Protein 4M3O (pdb70)

InterPro domains:
  IPR007308 Rtr1/RPAP2 domain [PF04181] (53-127)
  IPR007308 Rtr1/RPAP2 domain [PS51479] (50-135)
  IPR038534 Rtr1/RPAP2 domain superfamily [G3DSA:1.25.40.820] (1-156)
  IPR039693 Rtr1/RPAP2 [PTHR14732] (24-157)

Sequence (284 aa):
FMATIEEIKEVVLKPYTNHRQLTIREVETISINLIDLLITKDVKDARTMKYISRFLTKQDYADLVQERNLVKRCGYPLCSKSQARVVRDPFADYAYLTEYCTKAHFRCSQFYQFQLSDEALFARVGVHLDDYEPPSEIQLLEEVLAFMATIEEIKEVVLKPYTNHRQLTIREVETISINLIDLLITKDVKDARTMKYISRFLTKQDYADLVQERNLVKRCGYPLCSKSQARVNPYAYLTEYCTKAHFRCSQFYQFQLSDEALFARVGVHLDDYEPPSEIQLLEEV

B-factor: mean 47.65, std 15.93, range [21.5, 143.97]

Solvent-accessible surface area: 15917 Å² total; per-residue (Å²): 226,57,0,27,20,98,40,0,72,101,94,5,6,120,88,27,76,141,60,214,145,25,80,103,177,39,14,81,58,6,20,106,58,1,37,75,18,0,27,84,59,8,0,100,40,48,116,0,0,58,17,2,10,39,3,2,18,63,111,32,3,31,63,0,8,95,74,0,20,133,79,126,54,0,0,4,2,48,7,80,138,47,8,57,145,61,168,79,100,192,46,192,107,80,57,31,68,62,12,20,61,68,25,16,45,13,0,2,23,0,0,46,45,32,5,48,104,90,58,14,110,51,20,132,21,10,9,45,104,120,45,150,47,119,71,110,19,42,23,5,60,96,140,46,16,228,60,0,32,17,99,42,0,77,110,91,3,8,128,92,16,94,147,60,197,145,20,76,86,172,38,14,83,59,6,26,105,52,1,31,74,17,0,33,89,59,13,1,125,49,38,140,2,1,40,25,2,9,37,5,1,18,68,116,32,2,33,66,0,7,86,79,0,17,136,77,138,53,0,0,0,2,34,8,88,129,42,7,56,163,108,155,87,150,58,29,38,70,54,11,19,56,58,38,37,33,16,10,1,24,0,1,41,37,34,4,45,88,100,60,15,112,51,19,131,20,10,11,61,119,132,41,149,56,121,73,122,15,63,2,7,104,50,180

Organism: Kluyveromyces lactis (strain ATCC 8585 / CBS 2359 / DSM 70799 / NBRC 1267 / NRRL Y-1140 / WM37) (NCBI:txid284590)

CATH classification: 1.25.40.820

Foldseek 3Di:
DADAPVNLCVQQLVVCQPPQADDPVSLVSNLVRVLVRLLVHAHADDVRLQLCLLSDALVSLVVSLVSNLVVQCASQRNGPHGQCDRDDPVDVVPSSNRHVDVLSVVQSVLQSVPHHNPDSNPQRQSSYPPDDDPDTRDTDDSVVD/DADAPVNLLVFQQVVCAPPQADDPVSLVSNLVRVLVRLLVHAHADDVRLQLCLLSDALVSLVVSLVSNLVSQHASQRNDPHGQQPVVVCVSSSRHVDVVSVVQSVLQSVPRDHPDSNPQGQSSYPPRDDPDGRDGPPDD

Structure (mmCIF, N/CA/C/O backbone):
data_4M3O
#
_entry.id   4M3O
#
_cell.length_a   43.272
_cell.length_b   88.920
_cell.length_c   102.488
_cell.angle_alpha   90.00
_cell.angle_beta   90.00
_cell.angle_gamma   90.00
#
_symmetry.space_group_name_H-M   'P 21 21 21'
#
loop_
_entity.id
_entity.type
_entity.pdbx_description
1 polymer KLLA0F12672p
2 non-polymer 'ZINC ION'
3 water water
#
loop_
_atom_site.group_PDB
_atom_site.id
_atom_site.type_symbol
_atom_site.label_atom_id
_atom_site.label_alt_id
_atom_site.label_comp_id
_atom_site.label_asym_id
_atom_site.label_entity_id
_atom_site.label_seq_id
_atom_site.pdbx_PDB_ins_code
_atom_site.Cartn_x
_atom_site.Cartn_y
_atom_site.Cartn_z
_atom_site.occupancy
_atom_site.B_iso_or_equiv
_atom_site.auth_seq_id
_atom_site.auth_comp_id
_atom_site.auth_asym_id
_atom_site.auth_atom_id
_atom_site.pdbx_PDB_model_num
ATOM 1 N N . PHE A 1 1 ? 66.134 11.645 115.600 1.00 68.27 0 PHE A N 1
ATOM 2 C CA . PHE A 1 1 ? 66.852 10.909 114.538 1.00 69.35 0 PHE A CA 1
ATOM 3 C C . PHE A 1 1 ? 65.859 10.285 113.517 1.00 72.11 0 PHE A C 1
ATOM 4 O O . PHE A 1 1 ? 65.739 10.730 112.371 1.00 82.83 0 PHE A O 1
ATOM 12 N N . MET A 1 2 ? 65.121 9.272 113.953 1.00 66.23 1 MET A N 1
ATOM 13 C CA . MET A 1 2 ? 64.205 8.507 113.112 1.00 58.17 1 MET A CA 1
ATOM 14 C C . MET A 1 2 ? 62.811 8.472 113.742 1.00 60.51 1 MET A C 1
ATOM 15 O O . MET A 1 2 ? 62.670 8.494 114.970 1.00 54.07 1 MET A O 1
ATOM 20 N N . ALA A 1 3 ? 61.777 8.408 112.911 1.00 53.35 2 ALA A N 1
ATOM 21 C CA . ALA A 1 3 ? 60.406 8.566 113.381 1.00 46.50 2 ALA A CA 1
ATOM 22 C C . ALA A 1 3 ? 59.809 7.236 113.856 1.00 47.06 2 ALA A C 1
ATOM 23 O O . ALA A 1 3 ? 59.988 6.169 113.204 1.00 46.74 2 ALA A O 1
ATOM 25 N N . THR A 1 4 ? 59.037 7.338 114.932 1.00 43.67 3 THR A N 1
ATOM 26 C CA . THR A 1 4 ? 58.381 6.188 115.584 1.00 46.86 3 THR A CA 1
ATOM 27 C C . THR A 1 4 ? 56.918 6.495 115.822 1.00 39.53 3 THR A C 1
ATOM 28 O O . THR A 1 4 ? 56.529 7.635 115.739 1.00 39.36 3 THR A O 1
ATOM 32 N N . ILE A 1 5 ? 56.125 5.462 116.114 1.00 40.36 4 ILE A N 1
ATOM 33 C CA . ILE A 1 5 ? 54.701 5.599 116.449 1.00 42.57 4 ILE A CA 1
ATOM 34 C C . ILE A 1 5 ? 54.448 6.671 117.516 1.00 46.82 4 ILE A C 1
ATOM 35 O O . ILE A 1 5 ? 53.544 7.573 117.397 1.00 42.15 4 ILE A O 1
ATOM 40 N N . GLU A 1 6 ? 55.284 6.582 118.556 1.00 45.22 5 GLU A N 1
ATOM 41 C CA . GLU A 1 6 ? 55.207 7.469 119.733 1.00 47.77 5 GLU A CA 1
ATOM 42 C C . GLU A 1 6 ? 55.342 8.929 119.338 1.00 46.64 5 GLU A C 1
ATOM 43 O O . GLU A 1 6 ? 54.588 9.805 119.757 1.00 45.47 5 GLU A O 1
ATOM 49 N N . GLU A 1 7 ? 56.356 9.185 118.554 1.00 51.07 6 GLU A N 1
ATOM 50 C CA . GLU A 1 7 ? 56.593 10.511 117.973 1.00 56.06 6 GLU A CA 1
ATOM 51 C C . GLU A 1 7 ? 55.437 11.053 117.111 1.00 49.62 6 GLU A C 1
ATOM 52 O O . GLU A 1 7 ? 55.021 12.206 117.235 1.00 44.26 6 GLU A O 1
ATOM 58 N N . ILE A 1 8 ? 54.941 10.221 116.203 1.00 45.69 7 ILE A N 1
ATOM 59 C CA . ILE A 1 8 ? 53.782 10.606 115.367 1.00 41.83 7 ILE A CA 1
ATOM 60 C C . ILE A 1 8 ? 52.605 11.029 116.244 1.00 41.99 7 ILE A C 1
ATOM 61 O O . ILE A 1 8 ? 51.998 12.072 116.011 1.00 42.83 7 ILE A O 1
ATOM 66 N N . LYS A 1 9 ? 52.337 10.277 117.298 1.00 44.53 8 LYS A N 1
ATOM 67 C CA . LYS A 1 9 ? 51.199 10.563 118.186 1.00 44.69 8 LYS A CA 1
ATOM 68 C C . LYS A 1 9 ? 51.416 11.893 118.846 1.00 49.62 8 LYS A C 1
ATOM 69 O O . LYS A 1 9 ? 50.514 12.703 118.942 1.00 47.57 8 LYS A O 1
ATOM 75 N N . GLU A 1 10 ? 52.647 12.145 119.243 1.00 53.04 9 GLU A N 1
ATOM 76 C CA . GLU A 1 10 ? 52.972 13.390 119.906 1.00 60.19 9 GLU A CA 1
ATOM 77 C C . GLU A 1 10 ? 53.001 14.617 118.994 1.00 56.01 9 GLU A C 1
ATOM 78 O O . GLU A 1 10 ? 52.514 15.688 119.383 1.00 47.49 9 GLU A O 1
ATOM 84 N N . VAL A 1 11 ? 53.597 14.496 117.812 1.00 51.46 10 VAL A N 1
ATOM 85 C CA . VAL A 1 11 ? 53.808 15.689 116.928 1.00 56.91 10 VAL A CA 1
ATOM 86 C C . VAL A 1 11 ? 52.749 15.823 115.831 1.00 48.64 10 VAL A C 1
ATOM 87 O O . VAL A 1 11 ? 52.718 16.842 115.129 1.00 57.41 10 VAL A O 1
ATOM 91 N N . VAL A 1 12 ? 51.919 14.803 115.623 1.00 43.10 11 VAL A N 1
ATOM 92 C CA . VAL A 1 12 ? 50.897 14.878 114.595 1.00 41.81 11 VAL A CA 1
ATOM 93 C C . VAL A 1 12 ? 49.506 14.747 115.196 1.00 41.09 11 VAL A C 1
ATOM 94 O O . VAL A 1 12 ? 48.619 15.546 114.930 1.00 42.14 11 VAL A O 1
ATOM 98 N N . LEU A 1 13 ? 49.285 13.706 115.968 1.00 38.16 12 LEU A N 1
ATOM 99 C CA . LEU A 1 13 ? 47.915 13.420 116.384 1.00 43.21 12 LEU A CA 1
ATOM 100 C C . LEU A 1 13 ? 47.453 14.049 117.712 1.00 47.65 12 LEU A C 1
ATOM 101 O O . LEU A 1 13 ? 46.243 14.009 118.028 1.00 43.32 12 LEU A O 1
ATOM 106 N N . LYS A 1 14 ? 48.403 14.605 118.480 1.00 46.52 13 LYS A N 1
ATOM 107 C CA . LYS A 1 14 ? 48.135 14.983 119.879 1.00 50.59 13 LYS A CA 1
ATOM 108 C C . LYS A 1 14 ? 46.851 15.852 120.005 1.00 47.16 13 LYS A C 1
ATOM 109 O O . LYS A 1 14 ? 45.973 15.553 120.796 1.00 51.10 13 LYS A O 1
ATOM 115 N N . PRO A 1 15 ? 46.671 16.848 119.145 1.00 50.49 14 PRO A N 1
ATOM 116 C CA . PRO A 1 15 ? 45.491 17.703 119.329 1.00 47.39 14 PRO A CA 1
ATOM 117 C C . PRO A 1 15 ? 44.164 17.015 119.228 1.00 46.33 14 PRO A C 1
ATOM 118 O O . PRO A 1 15 ? 43.155 17.604 119.622 1.00 46.99 14 PRO A O 1
ATOM 122 N N . TYR A 1 16 ? 44.135 15.832 118.596 1.00 44.52 15 TYR A N 1
ATOM 123 C CA . TYR A 1 16 ? 42.891 15.252 118.114 1.00 41.76 15 TYR A CA 1
ATOM 124 C C . TYR A 1 16 ? 42.524 14.034 118.938 1.00 42.49 15 TYR A C 1
ATOM 125 O O . TYR A 1 16 ? 41.482 13.435 118.670 1.00 46.70 15 TYR A O 1
ATOM 134 N N . THR A 1 17 ? 43.332 13.688 119.945 1.00 44.44 16 THR A N 1
ATOM 135 C CA . THR A 1 17 ? 43.091 12.483 120.746 1.00 48.15 16 THR A CA 1
ATOM 136 C C . THR A 1 17 ? 41.705 12.449 121.382 1.00 49.01 16 THR A C 1
ATOM 137 O O . THR A 1 17 ? 41.170 11.348 121.528 1.00 49.84 16 THR A O 1
ATOM 141 N N . ASN A 1 18 ? 41.098 13.575 121.725 1.00 43.81 17 ASN A N 1
ATOM 142 C CA . ASN A 1 18 ? 39.777 13.542 122.337 1.00 47.39 17 ASN A CA 1
ATOM 143 C C . ASN A 1 18 ? 38.626 13.936 121.419 1.00 49.35 17 ASN A C 1
ATOM 144 O O . ASN A 1 18 ? 37.537 14.155 121.876 1.00 47.48 17 ASN A O 1
ATOM 149 N N . HIS A 1 19 ? 38.862 14.013 120.120 1.00 45.59 18 HIS A N 1
ATOM 150 C CA . HIS A 1 19 ? 37.816 14.404 119.191 1.00 47.91 18 HIS A CA 1
ATOM 151 C C . HIS A 1 19 ? 37.052 13.216 118.800 1.00 48.16 18 HIS A C 1
ATOM 152 O O . HIS A 1 19 ? 37.618 12.188 118.521 1.00 67.93 18 HIS A O 1
ATOM 159 N N . ARG A 1 20 ? 35.759 13.294 118.709 1.00 51.26 19 ARG A N 1
ATOM 160 C CA . ARG A 1 20 ? 35.111 12.098 118.269 1.00 55.96 19 ARG A CA 1
ATOM 161 C C . ARG A 1 20 ? 34.842 12.150 116.801 1.00 53.37 19 ARG A C 1
ATOM 162 O O . ARG A 1 20 ? 34.562 11.167 116.190 1.00 46.08 19 ARG A O 1
ATOM 170 N N . GLN A 1 21 ? 34.938 13.341 116.265 1.00 51.07 20 GLN A N 1
ATOM 171 C CA . GLN A 1 21 ? 34.878 13.571 114.830 1.00 54.04 20 GLN A CA 1
ATOM 172 C C . GLN A 1 21 ? 35.843 14.653 114.388 1.00 49.03 20 GLN A C 1
ATOM 173 O O . GLN A 1 21 ? 36.102 15.614 115.103 1.00 44.54 20 GLN A O 1
ATOM 179 N N . LEU A 1 22 ? 36.370 14.470 113.194 1.00 44.54 21 LEU A N 1
ATOM 180 C CA . LEU A 1 22 ? 37.264 15.452 112.591 1.00 44.91 21 LEU A CA 1
ATOM 181 C C . LEU A 1 22 ? 36.596 16.158 111.437 1.00 39.96 21 LEU A C 1
ATOM 182 O O . LEU A 1 22 ? 35.814 15.544 110.680 1.00 38.03 21 LEU A O 1
ATOM 187 N N . THR A 1 23 ? 36.918 17.432 111.283 1.00 40.99 22 THR A N 1
ATOM 188 C CA . THR A 1 23 ? 36.559 18.150 110.068 1.00 40.22 22 THR A CA 1
ATOM 189 C C . THR A 1 23 ? 37.549 17.752 108.951 1.00 38.09 22 THR A C 1
ATOM 190 O O . THR A 1 23 ? 38.652 17.196 109.203 1.00 37.90 22 THR A O 1
ATOM 194 N N . ILE A 1 24 ? 37.166 18.102 107.743 1.00 41.82 23 ILE A N 1
ATOM 195 C CA . ILE A 1 24 ? 37.992 17.965 106.558 1.00 44.06 23 ILE A CA 1
ATOM 196 C C . ILE A 1 24 ? 39.286 18.721 106.700 1.00 38.90 23 ILE A C 1
ATOM 197 O O . ILE A 1 24 ? 40.345 18.206 106.334 1.00 40.57 23 ILE A O 1
ATOM 202 N N . ARG A 1 25 ? 39.263 19.899 107.304 1.00 41.33 24 ARG A N 1
ATOM 203 C CA . ARG A 1 25 ? 40.521 20.653 107.483 1.00 45.17 24 ARG A CA 1
ATOM 204 C C . ARG A 1 25 ? 41.473 20.008 108.445 1.00 45.30 24 ARG A C 1
ATOM 205 O O . ARG A 1 25 ? 42.676 20.164 108.295 1.00 44.26 24 ARG A O 1
ATOM 213 N N . GLU A 1 26 ? 40.936 19.383 109.503 1.00 43.35 25 GLU A N 1
ATOM 214 C CA . GLU A 1 26 ? 41.761 18.771 110.529 1.00 40.00 25 GLU A CA 1
ATOM 215 C C . GLU A 1 26 ? 42.392 17.508 109.929 1.00 35.51 25 GLU A C 1
ATOM 216 O O . GLU A 1 26 ? 43.506 17.247 110.188 1.00 37.54 25 GLU A O 1
ATOM 222 N N . VAL A 1 27 ? 41.650 16.758 109.138 1.00 35.97 26 VAL A N 1
ATOM 223 C CA . VAL A 1 27 ? 42.176 15.587 108.409 1.00 41.35 26 VAL A CA 1
ATOM 224 C C . VAL A 1 27 ? 43.319 16.003 107.472 1.00 43.22 26 VAL A C 1
ATOM 225 O O . VAL A 1 27 ? 44.394 15.391 107.442 1.00 46.34 26 VAL A O 1
ATOM 229 N N . GLU A 1 28 ? 43.094 17.067 106.704 1.00 43.13 27 GLU A N 1
ATOM 230 C CA . GLU A 1 28 ? 44.173 17.584 105.842 1.00 47.49 27 GLU A CA 1
ATOM 231 C C . GLU A 1 28 ? 45.401 18.011 106.664 1.00 42.18 27 GLU A C 1
ATOM 232 O O . GLU A 1 28 ? 46.539 17.903 106.198 1.00 38.84 27 GLU A O 1
ATOM 238 N N . THR A 1 29 ? 45.164 18.587 107.840 1.00 37.57 28 THR A N 1
ATOM 239 C CA . THR A 1 29 ? 46.277 19.099 108.662 1.00 39.42 28 THR A CA 1
ATOM 240 C C . THR A 1 29 ? 47.118 17.874 109.133 1.00 39.60 28 THR A C 1
ATOM 241 O O . THR A 1 29 ? 48.343 17.937 109.209 1.00 39.14 28 THR A O 1
ATOM 245 N N . ILE A 1 30 ? 46.455 16.774 109.458 1.00 38.68 29 ILE A N 1
ATOM 246 C CA . ILE A 1 30 ? 47.149 15.520 109.870 1.00 42.57 29 ILE A CA 1
ATOM 247 C C . ILE A 1 30 ? 48.078 15.006 108.748 1.00 40.44 29 ILE A C 1
ATOM 248 O O . ILE A 1 30 ? 49.289 14.803 108.957 1.00 38.05 29 ILE A O 1
ATOM 253 N N . SER A 1 31 ? 47.521 14.879 107.552 1.00 39.02 30 SER A N 1
ATOM 254 C CA . SER A 1 31 ? 48.314 14.380 106.405 1.00 39.80 30 SER A CA 1
ATOM 255 C C . SER A 1 31 ? 49.478 15.295 106.174 1.00 38.49 30 SER A C 1
ATOM 256 O O . SER A 1 31 ? 50.556 14.817 106.048 1.00 38.56 30 SER A O 1
ATOM 259 N N . ILE A 1 32 ? 49.271 16.617 106.211 1.00 38.76 31 ILE A N 1
ATOM 260 C CA . ILE A 1 32 ? 50.381 17.532 105.955 1.00 41.41 31 ILE A CA 1
ATOM 261 C C . ILE A 1 32 ? 51.462 17.413 107.002 1.00 41.59 31 ILE A C 1
ATOM 262 O O . ILE A 1 32 ? 52.654 17.451 106.686 1.00 42.59 31 ILE A O 1
ATOM 267 N N . ASN A 1 33 ? 51.074 17.292 108.260 1.00 38.28 32 ASN A N 1
ATOM 268 C CA . ASN A 1 33 ? 52.071 17.243 109.322 1.00 37.80 32 ASN A CA 1
ATOM 269 C C . ASN A 1 33 ? 52.801 15.894 109.260 1.00 38.58 32 ASN A C 1
ATOM 270 O O . ASN A 1 33 ? 54.002 15.809 109.472 1.00 36.04 32 ASN A O 1
ATOM 275 N N . LEU A 1 34 ? 52.068 14.850 108.919 1.00 37.91 33 LEU A N 1
ATOM 276 C CA . LEU A 1 34 ? 52.698 13.522 108.803 1.00 38.36 33 LEU A CA 1
ATOM 277 C C . LEU A 1 34 ? 53.726 13.477 107.631 1.00 34.86 33 LEU A C 1
ATOM 278 O O . LEU A 1 34 ? 54.874 13.099 107.797 1.00 40.50 33 LEU A O 1
ATOM 283 N N . ILE A 1 35 ? 53.317 13.917 106.470 1.00 34.63 34 ILE A N 1
ATOM 284 C CA . ILE A 1 35 ? 54.220 13.996 105.321 1.00 39.09 34 ILE A CA 1
ATOM 285 C C . ILE A 1 35 ? 55.454 14.838 105.606 1.00 42.09 34 ILE A C 1
ATOM 286 O O . ILE A 1 35 ? 56.597 14.402 105.359 1.00 42.83 34 ILE A O 1
ATOM 291 N N . ASP A 1 36 ? 55.248 15.997 106.197 1.00 42.10 35 ASP A N 1
ATOM 292 C CA . ASP A 1 36 ? 56.358 16.842 106.641 1.00 46.53 35 ASP A CA 1
ATOM 293 C C . ASP A 1 36 ? 57.338 16.101 107.560 1.00 43.82 35 ASP A C 1
ATOM 294 O O . ASP A 1 36 ? 58.572 16.257 107.426 1.00 40.67 35 ASP A O 1
ATOM 299 N N . LEU A 1 37 ? 56.801 15.334 108.517 1.00 41.14 36 LEU A N 1
ATOM 300 C CA . LEU A 1 37 ? 57.646 14.575 109.434 1.00 42.50 36 LEU A CA 1
ATOM 301 C C . LEU A 1 37 ? 58.411 13.533 108.656 1.00 40.99 36 LEU A C 1
ATOM 302 O O . LEU A 1 37 ? 59.606 13.308 108.904 1.00 42.85 36 LEU A O 1
ATOM 307 N N . LEU A 1 38 ? 57.757 12.919 107.666 1.00 38.64 37 LEU A N 1
ATOM 308 C CA . LEU A 1 38 ? 58.449 11.804 106.952 1.00 39.73 37 LEU A CA 1
ATOM 309 C C . LEU A 1 38 ? 59.409 12.243 105.838 1.00 42.65 37 LEU A C 1
ATOM 310 O O . LEU A 1 38 ? 60.016 11.411 105.176 1.00 42.99 37 LEU A O 1
ATOM 315 N N . ILE A 1 39 ? 59.542 13.543 105.625 1.00 43.23 38 ILE A N 1
ATOM 316 C CA . ILE A 1 39 ? 60.615 14.063 104.751 1.00 48.26 38 ILE A CA 1
ATOM 317 C C . ILE A 1 39 ? 61.813 14.646 105.514 1.00 47.68 38 ILE A C 1
ATOM 318 O O . ILE A 1 39 ? 62.922 14.721 104.956 1.00 52.58 38 ILE A O 1
ATOM 323 N N . THR A 1 40 ? 61.581 15.047 106.772 1.00 47.84 39 THR A N 1
ATOM 324 C CA . THR A 1 40 ? 62.619 15.518 107.675 1.00 49.05 39 THR A CA 1
ATOM 325 C C . THR A 1 40 ? 63.322 14.337 108.288 1.00 48.88 39 THR A C 1
ATOM 326 O O . THR A 1 40 ? 64.524 14.422 108.516 1.00 52.66 39 THR A O 1
ATOM 330 N N . LYS A 1 41 ? 62.588 13.229 108.493 1.00 46.10 40 LYS A N 1
ATOM 331 C CA . LYS A 1 41 ? 63.095 12.015 109.165 1.00 48.04 40 LYS A CA 1
ATOM 332 C C . LYS A 1 41 ? 62.693 10.757 108.401 1.00 47.77 40 LYS A C 1
ATOM 333 O O . LYS A 1 41 ? 61.752 10.804 107.585 1.00 50.49 40 LYS A O 1
ATOM 339 N N . ASP A 1 42 ? 63.386 9.648 108.681 1.00 44.30 41 ASP A N 1
ATOM 340 C CA . ASP A 1 42 ? 63.083 8.361 108.072 1.00 46.38 41 ASP A CA 1
ATOM 341 C C . ASP A 1 42 ? 62.391 7.566 109.129 1.00 45.96 41 ASP A C 1
ATOM 342 O O . ASP A 1 42 ? 62.524 7.878 110.303 1.00 45.66 41 ASP A O 1
ATOM 347 N N . VAL A 1 43 ? 61.657 6.540 108.715 1.00 42.84 42 VAL A N 1
ATOM 348 C CA . VAL A 1 43 ? 60.852 5.709 109.606 1.00 40.97 42 VAL A CA 1
ATOM 349 C C . VAL A 1 43 ? 61.747 4.672 110.269 1.00 42.16 42 VAL A C 1
ATOM 350 O O . VAL A 1 43 ? 62.543 4.020 109.631 1.00 46.50 42 VAL A O 1
ATOM 354 N N . LYS A 1 44 ? 61.635 4.514 111.572 1.00 48.42 43 LYS A N 1
ATOM 355 C CA . LYS A 1 44 ? 62.678 3.789 112.223 1.00 48.93 43 LYS A CA 1
ATOM 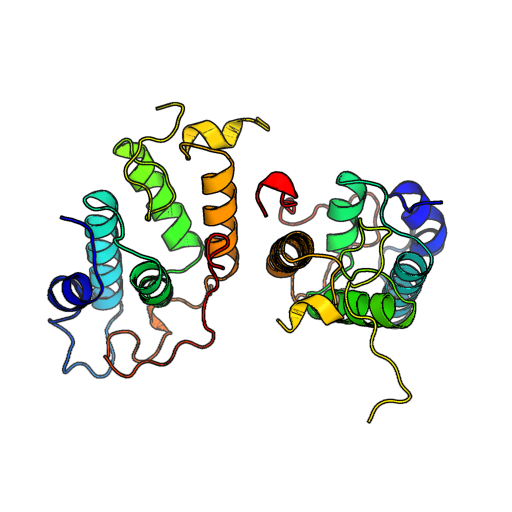356 C C . LYS A 1 44 ? 62.560 2.301 112.005 1.00 43.84 43 LYS A C 1
ATOM 357 O O . LYS A 1 44 ? 63.551 1.644 111.833 1.00 41.41 43 LYS A O 1
ATOM 363 N N . ASP A 1 45 ? 61.368 1.752 111.953 1.00 41.63 44 ASP A N 1
ATOM 364 C CA . ASP A 1 45 ? 61.237 0.329 111.979 1.00 40.04 44 ASP A CA 1
ATOM 365 C C . ASP A 1 45 ? 59.942 -0.129 111.335 1.00 42.75 44 ASP A C 1
ATOM 366 O O . ASP A 1 45 ? 59.061 0.671 110.970 1.00 35.60 44 ASP A O 1
ATOM 371 N N . ALA A 1 46 ? 59.823 -1.444 111.217 1.00 43.88 45 ALA A N 1
ATOM 372 C CA . ALA A 1 46 ? 58.662 -2.086 110.631 1.00 43.38 45 ALA A CA 1
ATOM 373 C C . ALA A 1 46 ? 57.350 -1.698 111.294 1.00 42.79 45 ALA A C 1
ATOM 374 O O . ALA A 1 46 ? 56.312 -1.510 110.599 1.00 38.44 45 ALA A O 1
ATOM 376 N N . ARG A 1 47 ? 57.367 -1.582 112.613 1.00 40.91 46 ARG A N 1
ATOM 377 C CA . ARG A 1 47 ? 56.100 -1.431 113.322 1.00 44.53 46 ARG A CA 1
ATOM 378 C C . ARG A 1 47 ? 55.539 -0.038 113.031 1.00 36.17 46 ARG A C 1
ATOM 379 O O . ARG A 1 47 ? 54.312 0.156 112.935 1.00 41.44 46 ARG A O 1
ATOM 387 N N . THR A 1 48 ? 56.436 0.933 112.882 1.00 36.82 47 THR A N 1
ATOM 388 C CA . THR A 1 48 ? 56.040 2.273 112.587 1.00 38.28 47 THR A CA 1
ATOM 389 C C . THR A 1 48 ? 55.491 2.387 111.115 1.00 36.13 47 THR A C 1
ATOM 390 O O . THR A 1 48 ? 54.469 2.994 110.825 1.00 36.38 47 THR A O 1
ATOM 394 N N . MET A 1 49 ? 56.177 1.712 110.223 1.00 34.92 48 MET A N 1
ATOM 395 C CA . MET A 1 49 ? 55.839 1.625 108.814 1.00 35.94 48 MET A CA 1
ATOM 396 C C . MET A 1 49 ? 54.450 1.013 108.657 1.00 36.86 48 MET A C 1
ATOM 397 O O . MET A 1 49 ? 53.578 1.536 107.904 1.00 34.78 48 MET A O 1
ATOM 402 N N . LYS A 1 50 ? 54.149 -0.006 109.456 1.00 35.84 49 LYS A N 1
ATOM 403 C CA . LYS A 1 50 ? 52.805 -0.619 109.413 1.00 37.82 49 LYS A CA 1
ATOM 404 C C . LYS A 1 50 ? 51.743 0.298 110.031 1.00 39.02 49 LYS A C 1
ATOM 405 O O . LYS A 1 50 ? 50.613 0.340 109.550 1.00 37.32 49 LYS A O 1
ATOM 411 N N . TYR A 1 51 ? 52.130 1.041 111.057 1.00 37.23 50 TYR A N 1
ATOM 412 C CA . TYR A 1 51 ? 51.216 2.017 111.671 1.00 38.72 50 TYR A CA 1
ATOM 413 C C . TYR A 1 51 ? 50.834 3.171 110.695 1.00 36.63 50 TYR A C 1
ATOM 414 O O . TYR A 1 51 ? 49.694 3.570 110.621 1.00 37.12 50 TYR A O 1
ATOM 423 N N . ILE A 1 52 ? 51.823 3.707 109.984 1.00 37.99 51 ILE A N 1
ATOM 424 C CA . ILE A 1 52 ? 51.653 4.799 108.971 1.00 39.45 51 ILE A CA 1
ATOM 425 C C . ILE A 1 52 ? 50.524 4.600 107.986 1.00 34.03 51 ILE A C 1
ATOM 426 O O . ILE A 1 52 ? 49.900 5.550 107.550 1.00 32.57 51 ILE A O 1
ATOM 431 N N . SER A 1 53 ? 50.370 3.349 107.558 1.00 33.94 52 SER A N 1
ATOM 432 C CA . SER A 1 53 ? 49.549 3.004 106.435 1.00 32.83 52 SER A CA 1
ATOM 433 C C . SER A 1 53 ? 48.157 3.479 106.661 1.00 36.37 52 SER A C 1
ATOM 434 O O . SER A 1 53 ? 47.470 3.815 105.703 1.00 34.55 52 SER A O 1
ATOM 437 N N . ARG A 1 54 ? 47.691 3.464 107.924 1.00 35.94 53 ARG A N 1
ATOM 438 C CA . ARG A 1 54 ? 46.337 3.946 108.190 1.00 36.09 53 ARG A CA 1
ATOM 439 C C . ARG A 1 54 ? 46.132 5.411 107.794 1.00 33.76 53 ARG A C 1
ATOM 440 O O . ARG A 1 54 ? 45.021 5.827 107.475 1.00 38.25 53 ARG A O 1
ATOM 448 N N . PHE A 1 55 ? 47.201 6.195 107.759 1.00 32.85 54 PHE A N 1
ATOM 449 C CA . PHE A 1 55 ? 47.055 7.583 107.377 1.00 34.28 54 PHE A CA 1
ATOM 450 C C . PHE A 1 55 ? 47.379 7.865 105.887 1.00 37.68 54 PHE A C 1
ATOM 451 O O . PHE A 1 55 ? 47.491 8.999 105.548 1.00 37.12 54 PHE A O 1
ATOM 459 N N . LEU A 1 56 ? 47.635 6.856 105.062 1.00 33.72 55 LEU A N 1
ATOM 460 C CA . LEU A 1 56 ? 48.079 7.098 103.693 1.00 36.98 55 LEU A CA 1
ATOM 461 C C . LEU A 1 56 ? 47.167 6.449 102.681 1.00 36.11 55 LEU A C 1
ATOM 462 O O . LEU A 1 56 ? 46.779 5.287 102.844 1.00 42.01 55 LEU A O 1
ATOM 467 N N . THR A 1 57 ? 46.813 7.199 101.631 1.00 35.34 56 THR A N 1
ATOM 468 C CA . THR A 1 57 ? 46.225 6.600 100.438 1.00 32.79 56 THR A CA 1
ATOM 469 C C . THR A 1 57 ? 47.370 6.275 99.518 1.00 31.62 56 THR A C 1
ATOM 470 O O . THR A 1 57 ? 48.513 6.686 99.758 1.00 33.03 56 THR A O 1
ATOM 474 N N . LYS A 1 58 ? 47.082 5.542 98.448 1.00 30.60 57 LYS A N 1
ATOM 475 C CA . LYS A 1 58 ? 48.087 5.178 97.518 1.00 33.75 57 LYS A CA 1
ATOM 476 C C . LYS A 1 58 ? 48.730 6.435 96.881 1.00 35.89 57 LYS A C 1
ATOM 477 O O . LYS A 1 58 ? 49.960 6.477 96.647 1.00 32.43 57 LYS A O 1
ATOM 483 N N . GLN A 1 59 ? 47.895 7.453 96.590 1.00 35.79 58 GLN A N 1
ATOM 484 C CA . GLN A 1 59 ? 48.370 8.701 96.036 1.00 33.29 58 GLN A CA 1
ATOM 485 C C . GLN A 1 59 ? 49.175 9.543 97.048 1.00 33.46 58 GLN A C 1
ATOM 486 O O . GLN A 1 59 ? 50.119 10.171 96.663 1.00 35.97 58 GLN A O 1
ATOM 492 N N . ASP A 1 60 ? 48.767 9.598 98.301 1.00 32.66 59 ASP A N 1
ATOM 493 C CA . ASP A 1 60 ? 49.568 10.306 99.315 1.00 35.06 59 ASP A CA 1
ATOM 494 C C . ASP A 1 60 ? 50.928 9.678 99.467 1.00 30.72 59 ASP A C 1
ATOM 495 O O . ASP A 1 60 ? 51.882 10.365 99.716 1.00 32.49 59 ASP A O 1
ATOM 500 N N . TYR A 1 61 ? 51.002 8.347 99.351 1.00 31.44 60 TYR A N 1
ATOM 501 C CA . TYR A 1 61 ? 52.282 7.636 99.375 1.00 28.65 60 TYR A CA 1
ATOM 502 C C . TYR A 1 61 ? 53.161 8.006 98.182 1.00 30.09 60 TYR A C 1
ATOM 503 O O . TYR A 1 61 ? 54.317 8.367 98.377 1.00 32.99 60 TYR A O 1
ATOM 512 N N . ALA A 1 62 ? 52.624 7.947 96.987 1.00 30.58 61 ALA A N 1
ATOM 513 C CA . ALA A 1 62 ? 53.358 8.427 95.781 1.00 32.93 61 ALA A CA 1
ATOM 514 C C . ALA A 1 62 ? 53.855 9.855 95.936 1.00 33.96 61 ALA A C 1
ATOM 515 O O . ALA A 1 62 ? 54.986 10.156 95.545 1.00 34.84 61 ALA A O 1
ATOM 517 N N . ASP A 1 63 ? 53.045 10.736 96.522 1.00 34.03 62 ASP A N 1
ATOM 518 C CA . ASP A 1 63 ? 53.496 12.087 96.747 1.00 35.89 62 ASP A CA 1
ATOM 519 C C . ASP A 1 63 ? 54.597 12.143 97.828 1.00 41.31 62 ASP A C 1
ATOM 520 O O . ASP A 1 63 ? 55.553 12.919 97.685 1.00 38.71 62 ASP A O 1
ATOM 525 N N . LEU A 1 64 ? 54.454 11.328 98.895 1.00 37.00 63 LEU A N 1
ATOM 526 C CA . LEU A 1 64 ? 55.522 11.162 99.880 1.00 37.55 63 LEU A CA 1
ATOM 527 C C . LEU A 1 64 ? 56.869 10.875 99.185 1.00 38.64 63 LEU A C 1
ATOM 528 O O . LEU A 1 64 ? 57.917 11.480 99.497 1.00 41.33 63 LEU A O 1
ATOM 533 N N . VAL A 1 65 ? 56.852 9.928 98.261 1.00 33.94 64 VAL A N 1
ATOM 534 C CA . VAL A 1 65 ? 58.042 9.503 97.587 1.00 34.59 64 VAL A CA 1
ATOM 535 C C . VAL A 1 65 ? 58.614 10.702 96.827 1.00 38.54 64 VAL A C 1
ATOM 536 O O . VAL A 1 65 ? 59.806 10.907 96.795 1.00 34.74 64 VAL A O 1
ATOM 540 N N . GLN A 1 66 ? 57.761 11.455 96.152 1.00 42.86 65 GLN A N 1
ATOM 541 C CA . GLN A 1 66 ? 58.237 12.610 95.361 1.00 46.49 65 GLN A CA 1
ATOM 542 C C . GLN A 1 66 ? 58.905 13.658 96.278 1.00 45.04 65 GLN A C 1
ATOM 543 O O . GLN A 1 66 ? 60.005 14.090 96.059 1.00 41.11 65 GLN A O 1
ATOM 549 N N . GLU A 1 67 ? 58.188 14.058 97.303 1.00 40.45 66 GLU A N 1
ATOM 550 C CA . GLU A 1 67 ? 58.698 15.043 98.266 1.00 47.64 66 GLU A CA 1
ATOM 551 C C . GLU A 1 67 ? 59.992 14.562 98.913 1.00 46.49 66 GLU A C 1
ATOM 552 O O . GLU A 1 67 ? 60.924 15.359 99.106 1.00 45.26 66 GLU A O 1
ATOM 558 N N . ARG A 1 68 ? 60.106 13.256 99.178 1.00 41.44 67 ARG A N 1
ATOM 559 C CA . ARG A 1 68 ? 61.371 12.748 99.738 1.00 37.21 67 ARG A CA 1
ATOM 560 C C . ARG A 1 68 ? 62.530 12.863 98.739 1.00 36.78 67 ARG A C 1
ATOM 561 O O . ARG A 1 68 ? 63.688 13.230 99.102 1.00 36.31 67 ARG A O 1
ATOM 569 N N . ASN A 1 69 ? 62.240 12.549 97.485 1.00 34.22 68 ASN A N 1
ATOM 570 C CA . ASN A 1 69 ? 63.250 12.709 96.458 1.00 36.99 68 ASN A CA 1
ATOM 571 C C . ASN A 1 69 ? 63.766 14.204 96.298 1.00 37.28 68 ASN A C 1
ATOM 572 O O . ASN A 1 69 ? 64.943 14.434 96.116 1.00 37.47 68 ASN A O 1
ATOM 577 N N . LEU A 1 70 ? 62.869 15.165 96.411 1.00 37.38 69 LEU A N 1
ATOM 578 C CA . LEU A 1 70 ? 63.218 16.607 96.343 1.00 45.29 69 LEU A CA 1
ATOM 579 C C . LEU A 1 70 ? 64.147 17.047 97.445 1.00 46.86 69 LEU A C 1
ATOM 580 O O . LEU A 1 70 ? 64.768 18.068 97.304 1.00 45.96 69 LEU A O 1
ATOM 585 N N . VAL A 1 71 ? 64.202 16.312 98.553 1.00 42.85 70 VAL A N 1
ATOM 586 C CA . VAL A 1 71 ? 65.208 16.584 99.600 1.00 47.48 70 VAL A CA 1
ATOM 587 C C . VAL A 1 71 ? 66.313 15.482 99.598 1.00 40.96 70 VAL A C 1
ATOM 588 O O . VAL A 1 71 ? 67.016 15.218 100.576 1.00 43.88 70 VAL A O 1
ATOM 592 N N . LYS A 1 72 ? 66.471 14.877 98.453 1.00 41.31 71 LYS A N 1
ATOM 593 C CA . LYS A 1 72 ? 67.472 13.852 98.229 1.00 47.50 71 LYS A CA 1
ATOM 594 C C . LYS A 1 72 ? 67.369 12.621 99.143 1.00 44.72 71 LYS A C 1
ATOM 595 O O . LYS A 1 72 ? 68.361 12.008 99.514 1.00 44.30 71 LYS A O 1
ATOM 601 N N . ARG A 1 73 ? 66.150 12.172 99.383 1.00 41.04 72 ARG A N 1
ATOM 602 C CA . ARG A 1 73 ? 66.021 10.864 100.102 1.00 41.24 72 ARG A CA 1
ATOM 603 C C . ARG A 1 73 ? 65.407 9.811 99.206 1.00 40.11 72 ARG A C 1
ATOM 604 O O . ARG A 1 73 ? 64.472 10.107 98.385 1.00 35.33 72 ARG A O 1
ATOM 612 N N . CYS A 1 74 ? 65.979 8.612 99.287 1.00 37.93 73 CYS A N 1
ATOM 613 C CA . CYS A 1 74 ? 65.311 7.424 98.746 1.00 37.79 73 CYS A CA 1
ATOM 614 C C . CYS A 1 74 ? 63.815 7.475 99.100 1.00 35.06 73 CYS A C 1
ATOM 615 O O . CYS A 1 74 ? 63.425 7.859 100.218 1.00 36.06 73 CYS A O 1
ATOM 618 N N . GLY A 1 75 ? 63.007 7.141 98.114 1.00 32.67 74 GLY A N 1
ATOM 619 C CA . GLY A 1 75 ? 61.572 7.154 98.238 1.00 36.50 74 GLY A CA 1
ATOM 620 C C . GLY A 1 75 ? 61.023 6.286 99.354 1.00 33.16 74 GLY A C 1
ATOM 621 O O . GLY A 1 75 ? 60.065 6.669 100.022 1.00 32.34 74 GLY A O 1
ATOM 622 N N . TYR A 1 76 ? 61.649 5.159 99.571 1.00 33.37 75 TYR A N 1
ATOM 623 C CA . TYR A 1 76 ? 61.197 4.204 100.623 1.00 36.88 75 TYR A CA 1
ATOM 624 C C . TYR A 1 76 ? 61.501 4.754 102.008 1.00 35.22 75 TYR A C 1
ATOM 625 O O . TYR A 1 76 ? 62.664 4.966 102.339 1.00 36.25 75 TYR A O 1
ATOM 634 N N . PRO A 1 77 ? 60.435 5.085 102.781 1.00 37.44 76 PRO A N 1
ATOM 635 C CA . PRO A 1 77 ? 60.555 5.843 104.029 1.00 36.98 76 PRO A CA 1
ATOM 636 C C . PRO A 1 77 ? 61.501 5.236 105.112 1.00 36.65 76 PRO A C 1
ATOM 637 O O . PRO A 1 77 ? 62.052 5.968 105.872 1.00 38.55 76 PRO A O 1
ATOM 641 N N . LEU A 1 78 ? 61.705 3.926 105.116 1.00 36.63 77 LEU A N 1
ATOM 642 C CA . LEU A 1 78 ? 62.672 3.277 106.024 1.00 40.57 77 LEU A CA 1
ATOM 643 C C . LEU A 1 78 ? 64.138 3.523 105.669 1.00 42.56 77 LEU A C 1
ATOM 644 O O . LEU A 1 78 ? 65.001 3.193 106.452 1.00 44.77 77 LEU A O 1
ATOM 649 N N . CYS A 1 79 ? 64.404 4.113 104.516 1.00 37.47 78 CYS A N 1
ATOM 650 C CA . CYS A 1 79 ? 65.766 4.254 104.034 1.00 41.74 78 CYS A CA 1
ATOM 651 C C . CYS A 1 79 ? 66.350 5.614 104.377 1.00 43.50 78 CYS A C 1
ATOM 652 O O . CYS A 1 79 ? 65.654 6.640 104.270 1.00 48.72 78 CYS A O 1
ATOM 655 N N . SER A 1 80 ? 67.634 5.643 104.694 1.00 46.68 79 SER A N 1
ATOM 656 C CA . SER A 1 80 ? 68.312 6.900 104.968 1.00 49.55 79 SER A CA 1
ATOM 657 C C . SER A 1 80 ? 69.367 7.197 103.903 1.00 50.77 79 SER A C 1
ATOM 658 O O . SER A 1 80 ? 70.210 8.039 104.104 1.00 50.39 79 SER A O 1
ATOM 661 N N . LYS A 1 81 ? 69.312 6.524 102.768 1.00 46.52 80 LYS A N 1
ATOM 662 C CA . LYS A 1 81 ? 70.102 6.959 101.603 1.00 46.81 80 LYS A CA 1
ATOM 663 C C . LYS A 1 81 ? 69.297 7.854 100.655 1.00 46.62 80 LYS A C 1
ATOM 664 O O . LYS A 1 81 ? 68.069 8.051 100.825 1.00 41.81 80 LYS A O 1
ATOM 670 N N . SER A 1 82 ? 70.004 8.371 99.645 1.00 45.63 81 SER A N 1
ATOM 671 C CA . SER A 1 82 ? 69.417 9.098 98.504 1.00 45.35 81 SER A CA 1
ATOM 672 C C . SER A 1 82 ? 69.010 8.165 97.428 1.00 43.78 81 SER A C 1
ATOM 673 O O . SER A 1 82 ? 69.583 7.065 97.344 1.00 45.31 81 SER A O 1
ATOM 676 N N . GLN A 1 83 ? 68.162 8.618 96.538 1.00 44.53 82 GLN A N 1
ATOM 677 C CA . GLN A 1 83 ? 67.936 7.907 95.321 1.00 47.86 82 GLN A CA 1
ATOM 678 C C . GLN A 1 83 ? 69.276 7.784 94.646 1.00 48.32 82 GLN A C 1
ATOM 679 O O . GLN A 1 83 ? 70.159 8.537 94.907 1.00 52.04 82 GLN A O 1
ATOM 685 N N . ALA A 1 84 ? 69.450 6.796 93.809 1.00 47.61 83 ALA A N 1
ATOM 686 C CA . ALA A 1 84 ? 70.767 6.536 93.224 1.00 53.23 83 ALA A CA 1
ATOM 687 C C . ALA A 1 84 ? 71.164 7.622 92.206 1.00 55.61 83 ALA A C 1
ATOM 688 O O . ALA A 1 84 ? 72.329 7.981 92.136 1.00 55.20 83 ALA A O 1
ATOM 690 N N . ARG A 1 85 ? 70.176 8.107 91.447 1.00 57.75 84 ARG A N 1
ATOM 691 C CA . ARG A 1 85 ? 70.341 9.180 90.430 1.00 60.81 84 ARG A CA 1
ATOM 692 C C . ARG A 1 85 ? 69.526 10.424 90.794 1.00 57.76 84 ARG A C 1
ATOM 693 O O . ARG A 1 85 ? 68.384 10.590 90.356 1.00 55.62 84 ARG A O 1
ATOM 701 N N A VAL A 1 86 ? 70.114 11.293 91.608 0.50 56.93 85 VAL A N 1
ATOM 702 N N B VAL A 1 86 ? 70.114 11.291 91.610 0.50 57.05 85 VAL A N 1
ATOM 703 C CA A VAL A 1 86 ? 69.432 12.501 92.025 0.50 56.77 85 VAL A CA 1
ATOM 704 C CA B VAL A 1 86 ? 69.435 12.503 92.021 0.50 56.97 85 VAL A CA 1
ATOM 705 C C A VAL A 1 86 ? 69.291 13.420 90.824 0.50 58.30 85 VAL A C 1
ATOM 706 C C B VAL A 1 86 ? 69.289 13.404 90.809 0.50 58.49 85 VAL A C 1
ATOM 707 O O A VAL A 1 86 ? 70.269 13.722 90.161 0.50 57.60 85 VAL A O 1
ATOM 708 O O B VAL A 1 86 ? 70.259 13.671 90.117 0.50 57.93 85 VAL A O 1
ATOM 715 N N . ARG A 1 87 ? 68.059 13.830 90.540 1.00 60.22 86 ARG A N 1
ATOM 716 C CA . ARG A 1 87 ? 67.776 14.679 89.403 1.00 67.43 86 ARG A CA 1
ATOM 717 C C . ARG A 1 87 ? 68.459 16.057 89.545 1.00 65.45 86 ARG A C 1
ATOM 718 O O . ARG A 1 87 ? 68.165 16.822 90.459 1.00 55.59 86 ARG A O 1
ATOM 726 N N . ASP A 1 88 ? 69.364 16.367 88.625 1.00 65.28 87 ASP A N 1
ATOM 727 C CA . ASP A 1 88 ? 70.016 17.667 88.604 1.00 61.46 87 ASP A CA 1
ATOM 728 C C . ASP A 1 88 ? 69.183 18.712 87.799 1.00 60.01 87 ASP A C 1
ATOM 729 O O . ASP A 1 88 ? 68.858 18.470 86.619 1.00 55.87 87 ASP A O 1
ATOM 734 N N . PRO A 1 89 ? 68.835 19.869 88.439 1.00 53.77 88 PRO A N 1
ATOM 735 C CA . PRO A 1 89 ? 68.039 20.893 87.732 1.00 56.69 88 PRO A CA 1
ATOM 736 C C . PRO A 1 89 ? 68.781 21.636 86.618 1.00 58.47 88 PRO A C 1
ATOM 737 O O . PRO A 1 89 ? 68.129 22.269 85.820 1.00 60.66 88 PRO A O 1
ATOM 741 N N . PHE A 1 90 ? 70.109 21.538 86.560 1.00 62.45 89 PHE A N 1
ATOM 742 C CA . PHE A 1 90 ? 70.939 22.228 85.540 1.00 69.47 89 PHE A CA 1
ATOM 743 C C . PHE A 1 90 ? 71.043 21.392 84.263 1.00 80.84 89 PHE A C 1
ATOM 744 O O . PHE A 1 90 ? 72.002 21.505 83.505 1.00 86.52 89 PHE A O 1
ATOM 752 N N . ALA A 1 91 ? 70.015 20.567 84.044 1.00 89.04 90 ALA A N 1
ATOM 753 C CA . ALA A 1 91 ? 69.951 19.611 82.958 1.00 85.50 90 ALA A CA 1
ATOM 754 C C . ALA A 1 91 ? 68.464 19.230 82.774 1.00 88.09 90 ALA A C 1
ATOM 755 O O . ALA A 1 91 ? 67.863 18.778 83.750 1.00 100.12 90 ALA A O 1
ATOM 757 N N . ASP A 1 92 ? 67.810 19.415 81.615 1.00 91.14 91 ASP A N 1
ATOM 758 C CA . ASP A 1 92 ? 68.292 20.021 80.362 1.00 92.28 91 ASP A CA 1
ATOM 759 C C . ASP A 1 92 ? 67.231 19.811 79.267 1.00 91.13 91 ASP A C 1
ATOM 760 O O . ASP A 1 92 ? 66.245 19.085 79.455 1.00 82.37 91 ASP A O 1
ATOM 765 N N . TYR A 1 105 ? 65.216 1.025 84.138 1.00 69.62 104 TYR A N 1
ATOM 766 C CA . TYR A 1 105 ? 66.217 2.015 84.533 1.00 68.47 104 TYR A CA 1
ATOM 767 C C . TYR A 1 105 ? 65.616 3.075 85.481 1.00 67.02 104 TYR A C 1
ATOM 768 O O . TYR A 1 105 ? 66.201 3.466 86.523 1.00 60.40 104 TYR A O 1
ATOM 770 N N . ALA A 1 106 ? 64.423 3.529 85.086 1.00 61.76 105 ALA A N 1
ATOM 771 C CA . ALA A 1 106 ? 63.773 4.703 85.612 1.00 54.49 105 ALA A CA 1
ATOM 772 C C . ALA A 1 106 ? 63.685 4.816 87.167 1.00 52.01 105 ALA A C 1
ATOM 773 O O . ALA A 1 106 ? 63.822 5.914 87.725 1.00 46.30 105 ALA A O 1
ATOM 775 N N . TYR A 1 107 ? 63.448 3.690 87.846 1.00 47.00 106 TYR A N 1
ATOM 776 C CA . TYR A 1 107 ? 63.259 3.639 89.313 1.00 46.33 106 TYR A CA 1
ATOM 777 C C . TYR A 1 107 ? 64.462 4.162 90.122 1.00 47.54 106 TYR A C 1
ATOM 778 O O . TYR A 1 107 ? 64.302 4.652 91.281 1.00 39.96 106 TYR A O 1
ATOM 787 N N . LEU A 1 108 ? 65.653 4.142 89.493 1.00 48.38 107 LEU A N 1
ATOM 788 C CA . LEU A 1 108 ? 66.847 4.705 90.126 1.00 50.25 107 LEU A CA 1
ATOM 789 C C . LEU A 1 108 ? 66.778 6.229 90.339 1.00 47.66 107 LEU A C 1
ATOM 790 O O . LEU A 1 108 ? 67.568 6.798 91.101 1.00 46.84 107 LEU A O 1
ATOM 795 N N . THR A 1 109 ? 65.801 6.884 89.747 1.00 43.61 108 THR A N 1
ATOM 796 C CA . THR A 1 109 ? 65.644 8.314 90.003 1.00 46.42 108 THR A CA 1
ATOM 797 C C . THR A 1 109 ? 64.825 8.573 91.300 1.00 46.69 108 THR A C 1
ATOM 798 O O . THR A 1 109 ? 64.837 9.668 91.834 1.00 41.19 108 THR A O 1
ATOM 802 N N . GLU A 1 110 ? 64.195 7.519 91.824 1.00 42.80 109 GLU A N 1
ATOM 803 C CA . GLU A 1 110 ? 63.327 7.589 92.991 1.00 43.03 109 GLU A CA 1
ATOM 804 C C . GLU A 1 110 ? 63.791 6.734 94.205 1.00 35.23 109 GLU A C 1
ATOM 805 O O . GLU A 1 110 ? 63.451 7.025 95.358 1.00 37.37 109 GLU A O 1
ATOM 811 N N . TYR A 1 111 ? 64.624 5.744 93.940 1.00 39.18 110 TYR A N 1
ATOM 812 C CA . TYR A 1 111 ? 65.086 4.811 94.948 1.00 41.13 110 TYR A CA 1
ATOM 813 C C . TYR A 1 111 ? 66.565 4.641 94.844 1.00 41.11 110 TYR A C 1
ATOM 814 O O . TYR A 1 111 ? 67.110 4.804 93.761 1.00 45.85 110 TYR A O 1
ATOM 823 N N . CYS A 1 112 ? 67.175 4.193 95.938 1.00 42.09 111 CYS A N 1
ATOM 824 C CA . CYS A 1 112 ? 68.605 3.881 96.011 1.00 43.56 111 CYS A CA 1
ATOM 825 C C . CYS A 1 112 ? 68.955 2.637 95.192 1.00 43.41 111 CYS A C 1
ATOM 826 O O . CYS A 1 112 ? 70.046 2.570 94.613 1.00 41.68 111 CYS A O 1
ATOM 829 N N . THR A 1 113 ? 68.013 1.698 95.096 1.00 43.31 112 THR A N 1
ATOM 830 C CA . THR A 1 113 ? 68.236 0.333 94.522 1.00 40.78 112 THR A CA 1
ATOM 831 C C . THR A 1 113 ? 66.962 -0.263 93.923 1.00 42.84 112 THR A C 1
ATOM 832 O O . THR A 1 113 ? 65.856 0.249 94.166 1.00 42.41 112 THR A O 1
ATOM 836 N N . LYS A 1 114 ? 67.075 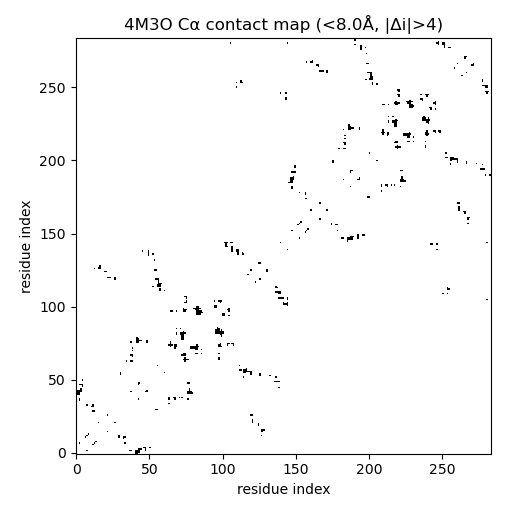-1.372 93.201 1.00 35.80 113 LYS A N 1
ATOM 837 C CA . LYS A 1 114 ? 65.865 -1.986 92.663 1.00 39.39 113 LYS A CA 1
ATOM 838 C C . LYS A 1 114 ? 65.016 -2.635 93.808 1.00 35.22 113 LYS A C 1
ATOM 839 O O . LYS A 1 114 ? 63.763 -2.734 93.755 1.00 38.27 113 LYS A O 1
ATOM 845 N N . ALA A 1 115 ? 65.726 -3.077 94.813 1.00 32.73 114 ALA A N 1
ATOM 846 C CA . ALA A 1 115 ? 65.186 -3.738 95.961 1.00 36.39 114 ALA A CA 1
ATOM 847 C C . ALA A 1 115 ? 64.210 -2.767 96.664 1.00 36.57 114 ALA A C 1
ATOM 848 O O . ALA A 1 115 ? 63.038 -3.141 96.947 1.00 34.79 114 ALA A O 1
ATOM 850 N N . HIS A 1 116 ? 64.654 -1.525 96.854 1.00 33.63 115 HIS A N 1
ATOM 851 C CA . HIS A 1 116 ? 63.811 -0.478 97.501 1.00 33.48 115 HIS A CA 1
ATOM 852 C C . HIS A 1 116 ? 62.690 -0.013 96.610 1.00 34.69 115 HIS A C 1
ATOM 853 O O . HIS A 1 116 ? 61.592 0.237 97.108 1.00 34.79 115 HIS A O 1
ATOM 860 N N . PHE A 1 117 ? 62.929 0.055 95.292 1.00 31.78 116 PHE A N 1
ATOM 861 C CA . PHE A 1 117 ? 61.809 0.111 94.335 1.00 37.33 116 PHE A CA 1
ATOM 862 C C . PHE A 1 117 ? 60.712 -0.976 94.616 1.00 32.57 116 PHE A C 1
ATOM 863 O O . PHE A 1 117 ? 59.560 -0.651 94.744 1.00 29.95 116 PHE A O 1
ATOM 871 N N . ARG A 1 118 ? 61.104 -2.240 94.726 1.00 31.71 117 ARG A N 1
ATOM 872 C CA . ARG A 1 118 ? 60.135 -3.338 94.932 1.00 31.32 117 ARG A CA 1
ATOM 873 C C . ARG A 1 118 ? 59.472 -3.272 96.318 1.00 27.93 117 ARG A C 1
ATOM 874 O O . ARG A 1 118 ? 58.285 -3.517 96.467 1.00 30.31 117 ARG A O 1
ATOM 882 N N . CYS A 1 119 ? 60.246 -2.964 97.353 1.00 27.29 118 CYS A N 1
ATOM 883 C CA . CYS A 1 119 ? 59.692 -2.861 98.697 1.00 30.29 118 CYS A CA 1
ATOM 884 C C . CYS A 1 119 ? 58.631 -1.764 98.757 1.00 30.68 118 CYS A C 1
ATOM 885 O O . CYS A 1 119 ? 57.594 -1.892 99.426 1.00 28.70 118 CYS A O 1
ATOM 888 N N . SER A 1 120 ? 58.925 -0.678 98.039 1.00 31.17 119 SER A N 1
ATOM 889 C CA . SER A 1 120 ? 58.055 0.463 97.921 1.00 30.43 119 SER A CA 1
ATOM 890 C C . SER A 1 120 ? 56.748 0.180 97.193 1.00 26.78 119 SER A C 1
ATOM 891 O O . SER A 1 120 ? 55.651 0.515 97.699 1.00 26.09 119 SER A O 1
ATOM 894 N N . GLN A 1 121 ? 56.835 -0.450 96.044 1.00 28.13 120 GLN A N 1
ATOM 895 C CA . GLN A 1 121 ? 55.665 -0.975 95.335 1.00 31.46 120 GLN A CA 1
ATOM 896 C C . GLN A 1 121 ? 54.812 -1.984 96.180 1.00 33.70 120 GLN A C 1
ATOM 897 O O . GLN A 1 121 ? 53.580 -1.898 96.245 1.00 33.91 120 GLN A O 1
ATOM 903 N N . PHE A 1 122 ? 55.515 -2.899 96.842 1.00 30.40 121 PHE A N 1
ATOM 904 C CA . PHE A 1 122 ? 54.895 -3.908 97.684 1.00 32.38 121 PHE A CA 1
ATOM 905 C C . PHE A 1 122 ? 54.054 -3.229 98.756 1.00 33.25 121 PHE A C 1
ATOM 906 O O . PHE A 1 122 ? 52.877 -3.593 98.985 1.00 27.46 121 PHE A O 1
ATOM 914 N N . TYR A 1 123 ? 54.638 -2.215 99.389 1.00 32.12 122 TYR A N 1
ATOM 915 C CA . TYR A 1 123 ? 53.910 -1.463 100.419 1.00 29.64 122 TYR A CA 1
ATOM 916 C C . TYR A 1 123 ? 52.734 -0.694 99.810 1.00 29.72 122 TYR A C 1
ATOM 917 O O . TYR A 1 123 ? 51.656 -0.719 100.353 1.00 30.59 122 TYR A O 1
ATOM 926 N N . GLN A 1 124 ? 52.960 0.005 98.694 1.00 30.16 123 GLN A N 1
ATOM 927 C CA . GLN A 1 124 ? 51.937 0.855 98.085 1.00 31.44 123 GLN A CA 1
ATOM 928 C C . GLN A 1 124 ? 50.778 0.050 97.622 1.00 31.67 123 GLN A C 1
ATOM 929 O O . GLN A 1 124 ? 49.622 0.462 97.807 1.00 34.32 123 GLN A O 1
ATOM 935 N N . PHE A 1 125 ? 51.058 -1.085 96.966 1.00 30.93 124 PHE A N 1
ATOM 936 C CA . PHE A 1 125 ? 49.970 -1.968 96.520 1.00 35.50 124 PHE A CA 1
ATOM 937 C C . PHE A 1 125 ? 48.980 -2.307 97.638 1.00 31.70 124 PHE A C 1
ATOM 938 O O . PHE A 1 125 ? 47.810 -2.548 97.357 1.00 35.15 124 PHE A O 1
ATOM 946 N N . GLN A 1 126 ? 49.406 -2.286 98.894 1.00 29.98 125 GLN A N 1
ATOM 947 C CA . GLN A 1 126 ? 48.485 -2.678 99.933 1.00 32.09 125 GLN A CA 1
ATOM 948 C C . GLN A 1 126 ? 47.741 -1.487 100.535 1.00 34.89 125 GLN A C 1
ATOM 949 O O . GLN A 1 126 ? 46.911 -1.660 101.369 1.00 33.60 125 GLN A O 1
ATOM 955 N N . LEU A 1 127 ? 48.092 -0.272 100.169 1.00 33.32 126 LEU A N 1
ATOM 956 C CA . LEU A 1 127 ? 47.435 0.841 100.811 1.00 36.46 126 LEU A CA 1
ATOM 957 C C . LEU A 1 127 ? 46.034 1.014 100.169 1.00 39.13 126 LEU A C 1
ATOM 958 O O . LEU A 1 127 ? 45.821 0.652 99.023 1.00 39.40 126 LEU A O 1
ATOM 963 N N . SER A 1 128 ? 45.115 1.615 100.908 1.00 40.60 127 SER A N 1
ATOM 964 C CA . SER A 1 128 ? 43.723 1.770 100.515 1.00 41.82 127 SER A CA 1
ATOM 965 C C . SER A 1 128 ? 43.601 3.053 99.758 1.00 43.57 127 SER A C 1
ATOM 966 O O . SER A 1 128 ? 44.355 4.018 100.028 1.00 42.49 127 SER A O 1
ATOM 969 N N . ASP A 1 129 ? 42.665 3.104 98.809 1.00 46.93 128 ASP A N 1
ATOM 970 C CA . ASP A 1 129 ? 42.273 4.387 98.194 1.00 49.64 128 ASP A CA 1
ATOM 971 C C . ASP A 1 129 ? 41.113 5.098 98.880 1.00 47.96 128 ASP A C 1
ATOM 972 O O . ASP A 1 129 ? 40.734 6.187 98.452 1.00 48.15 128 ASP A O 1
ATOM 977 N N . GLU A 1 130 ? 40.544 4.495 99.916 1.00 46.79 129 GLU A N 1
ATOM 978 C CA . GLU A 1 130 ? 39.578 5.183 100.810 1.00 48.51 129 GLU A CA 1
ATOM 979 C C . GLU A 1 130 ? 40.155 6.488 101.381 1.00 49.51 129 GLU A C 1
ATOM 980 O O . GLU A 1 130 ? 41.270 6.536 101.939 1.00 43.84 129 GLU A O 1
ATOM 986 N N . ALA A 1 131 ? 39.370 7.546 101.228 1.00 46.32 130 ALA A N 1
ATOM 987 C CA . ALA A 1 131 ? 39.795 8.852 101.600 1.00 45.40 130 ALA A CA 1
ATOM 988 C C . ALA A 1 131 ? 39.991 8.789 103.087 1.00 41.71 130 ALA A C 1
ATOM 989 O O . ALA A 1 131 ? 39.252 8.072 103.796 1.00 40.63 130 ALA A O 1
ATOM 991 N N . LEU A 1 132 ? 41.007 9.502 103.550 1.00 38.31 131 LEU A N 1
ATOM 992 C CA . LEU A 1 132 ? 41.293 9.603 104.974 1.00 41.61 131 LEU A CA 1
ATOM 993 C C . LEU A 1 132 ? 40.102 10.032 105.767 1.00 44.22 131 LEU A C 1
ATOM 994 O O . LEU A 1 132 ? 39.853 9.527 106.882 1.00 43.31 131 LEU A O 1
ATOM 999 N N . PHE A 1 133 ? 39.371 10.983 105.205 1.00 47.35 132 PHE A N 1
ATOM 1000 C CA . PHE A 1 133 ? 38.215 11.573 105.864 1.00 47.15 132 PHE A CA 1
ATOM 1001 C C . PHE A 1 133 ? 37.170 10.459 106.075 1.00 46.73 132 PHE A C 1
ATOM 1002 O O . PHE A 1 133 ? 36.460 10.518 107.062 1.00 40.06 132 PHE A O 1
ATOM 1010 N N . ALA A 1 134 ? 37.139 9.422 105.212 1.00 47.11 133 ALA A N 1
ATOM 1011 C CA . ALA A 1 134 ? 36.157 8.302 105.338 1.00 43.72 133 ALA A CA 1
ATOM 1012 C C . ALA A 1 134 ? 36.634 7.162 106.234 1.00 49.13 133 ALA A C 1
ATOM 1013 O O . ALA A 1 134 ? 35.935 6.149 106.417 1.00 51.39 133 ALA A O 1
ATOM 1015 N N . ARG A 1 135 ? 37.788 7.332 106.869 1.00 45.74 134 ARG A N 1
ATOM 1016 C CA . ARG A 1 135 ? 38.330 6.277 107.721 1.00 47.35 134 ARG A CA 1
ATOM 1017 C C . ARG A 1 135 ? 37.895 6.543 109.181 1.00 46.56 134 ARG A C 1
ATOM 1018 O O . ARG A 1 135 ? 38.577 7.247 109.936 1.00 43.99 134 ARG A O 1
ATOM 1026 N N . VAL A 1 136 ? 36.753 5.989 109.565 1.00 49.66 135 VAL A N 1
ATOM 1027 C CA . VAL A 1 136 ? 36.123 6.404 110.836 1.00 53.80 135 VAL A CA 1
ATOM 1028 C C . VAL A 1 136 ? 37.037 6.104 112.019 1.00 49.89 135 VAL A C 1
ATOM 1029 O O . VAL A 1 136 ? 37.502 4.977 112.214 1.00 47.84 135 VAL A O 1
ATOM 1033 N N . GLY A 1 137 ? 37.314 7.134 112.795 1.00 46.84 136 GLY A N 1
ATOM 1034 C CA . GLY A 1 137 ? 38.148 6.999 113.984 1.00 46.03 136 GLY A CA 1
ATOM 1035 C C . GLY A 1 137 ? 39.603 6.670 113.725 1.00 44.27 136 GLY A C 1
ATOM 1036 O O . GLY A 1 137 ? 40.243 6.260 114.639 1.00 48.59 136 GLY A O 1
ATOM 1037 N N . VAL A 1 138 ? 40.162 6.949 112.530 1.00 45.92 137 VAL A N 1
ATOM 1038 C CA . VAL A 1 138 ? 41.618 6.667 112.301 1.00 42.78 137 VAL A CA 1
ATOM 1039 C C . VAL A 1 138 ? 42.545 7.453 113.177 1.00 39.65 137 VAL A C 1
ATOM 1040 O O . VAL A 1 138 ? 43.700 7.122 113.286 1.00 37.01 137 VAL A O 1
ATOM 1044 N N . HIS A 1 139 ? 42.115 8.621 113.606 1.00 42.30 138 HIS A N 1
ATOM 1045 C CA . HIS A 1 139 ? 42.913 9.416 114.552 1.00 45.84 138 HIS A CA 1
ATOM 1046 C C . HIS A 1 139 ? 42.985 8.853 115.980 1.00 47.15 138 HIS A C 1
ATOM 1047 O O . HIS A 1 139 ? 43.738 9.391 116.790 1.00 47.18 138 HIS A O 1
ATOM 1054 N N . LEU A 1 140 ? 42.205 7.809 116.285 1.00 48.25 139 LEU A N 1
ATOM 1055 C CA . LEU A 1 140 ? 42.051 7.337 117.674 1.00 51.64 139 LEU A CA 1
ATOM 1056 C C . LEU A 1 140 ? 43.008 6.235 118.012 1.00 55.70 139 LEU A C 1
ATOM 1057 O O . LEU A 1 140 ? 43.294 5.373 117.171 1.00 53.88 139 LEU A O 1
ATOM 1062 N N . ASP A 1 141 ? 43.442 6.210 119.265 1.00 53.22 140 ASP A N 1
ATOM 1063 C CA . ASP A 1 141 ? 44.296 5.118 119.753 1.00 62.67 140 ASP A CA 1
ATOM 1064 C C . ASP A 1 141 ? 43.667 3.735 119.650 1.00 57.90 140 ASP A C 1
ATOM 1065 O O . ASP A 1 141 ? 44.375 2.773 119.469 1.00 56.46 140 ASP A O 1
ATOM 1070 N N . ASP A 1 142 ? 42.347 3.638 119.639 1.00 60.62 141 ASP A N 1
ATOM 1071 C CA . ASP A 1 142 ? 41.681 2.331 119.477 1.00 66.03 141 ASP A CA 1
ATOM 1072 C C . ASP A 1 142 ? 41.356 1.887 118.036 1.00 62.67 141 ASP A C 1
ATOM 1073 O O . ASP A 1 142 ? 40.742 0.845 117.841 1.00 62.36 141 ASP A O 1
ATOM 1078 N N . TYR A 1 143 ? 41.758 2.639 117.014 1.00 56.60 142 TYR A N 1
ATOM 1079 C CA . TYR A 1 143 ? 41.421 2.238 115.647 1.00 49.34 142 TYR A CA 1
ATOM 1080 C C . TYR A 1 143 ? 42.007 0.872 115.245 1.00 49.00 142 TYR A C 1
ATOM 1081 O O . TYR A 1 143 ? 43.146 0.557 115.567 1.00 52.84 142 TYR A O 1
ATOM 1090 N N . GLU A 1 144 ? 41.217 0.089 114.532 1.00 53.76 143 GLU A N 1
ATOM 1091 C CA . GLU A 1 144 ? 41.633 -1.232 114.066 1.00 62.00 143 GLU A CA 1
ATOM 1092 C C . GLU A 1 144 ? 41.638 -1.233 112.548 1.00 57.59 143 GLU A C 1
ATOM 1093 O O . GLU A 1 144 ? 40.582 -1.065 111.935 1.00 60.34 143 GLU A O 1
ATOM 1099 N N . PRO A 1 145 ? 42.796 -1.404 111.955 1.00 55.11 144 PRO A N 1
ATOM 1100 C CA . PRO A 1 145 ? 42.922 -1.448 110.509 1.00 55.99 144 PRO A CA 1
ATOM 1101 C C . PRO A 1 145 ? 42.218 -2.658 109.970 1.00 56.46 144 PRO A C 1
ATOM 1102 O O . PRO A 1 145 ? 42.082 -3.628 110.647 1.00 50.61 144 PRO A O 1
ATOM 1106 N N . PRO A 1 146 ? 41.789 -2.598 108.739 1.00 59.55 145 PRO A N 1
ATOM 1107 C CA . PRO A 1 146 ? 41.115 -3.722 108.128 1.00 67.51 145 PRO A CA 1
ATOM 1108 C C . PRO A 1 146 ? 42.088 -4.735 107.560 1.00 73.15 145 PRO A C 1
ATOM 1109 O O . PRO A 1 146 ? 41.732 -5.405 106.616 1.00 77.55 145 PRO A O 1
ATOM 1113 N N . SER A 1 147 ? 43.282 -4.832 108.116 1.00 66.44 146 SER A N 1
ATOM 1114 C CA . SER A 1 147 ? 44.215 -5.879 107.773 1.00 60.45 146 SER A CA 1
ATOM 1115 C C . SER A 1 147 ? 45.586 -5.411 108.112 1.00 55.94 146 SER A C 1
ATOM 1116 O O . SER A 1 147 ? 45.814 -4.235 108.220 1.00 55.43 146 SER A O 1
ATOM 1119 N N . GLU A 1 148 ? 46.496 -6.337 108.299 1.00 47.67 147 GLU A N 1
ATOM 1120 C CA . GLU A 1 148 ? 47.828 -5.976 108.671 1.00 51.08 147 GLU A CA 1
ATOM 1121 C C . GLU A 1 148 ? 48.676 -5.889 107.439 1.00 45.72 147 GLU A C 1
ATOM 1122 O O . GLU A 1 148 ? 48.702 -6.785 106.642 1.00 41.94 147 GLU A O 1
ATOM 1128 N N . ILE A 1 149 ? 49.356 -4.775 107.299 1.00 39.60 148 ILE A N 1
ATOM 1129 C CA . ILE A 1 149 ? 50.114 -4.471 106.111 1.00 40.87 148 ILE A CA 1
ATOM 1130 C C . ILE A 1 149 ? 51.393 -5.297 106.243 1.00 35.23 148 ILE A C 1
ATOM 1131 O O . ILE A 1 149 ? 51.897 -5.441 107.337 1.00 40.34 148 ILE A O 1
ATOM 1136 N N . GLN A 1 150 ? 51.886 -5.808 105.126 1.00 33.38 149 GLN A N 1
ATOM 1137 C CA . GLN A 1 150 ? 53.070 -6.673 105.075 1.00 36.41 149 GLN A CA 1
ATOM 1138 C C . GLN A 1 150 ? 54.228 -5.844 104.497 1.00 34.43 149 GLN A C 1
ATOM 1139 O O . GLN A 1 150 ? 54.009 -5.078 103.547 1.00 33.21 149 GLN A O 1
ATOM 1145 N N . LEU A 1 151 ? 55.427 -6.050 105.010 1.00 34.21 150 LEU A N 1
ATOM 1146 C CA . LEU A 1 151 ? 56.611 -5.343 104.503 1.00 35.00 150 LEU A CA 1
ATOM 1147 C C . LEU A 1 151 ? 57.546 -6.364 103.836 1.00 33.70 150 LEU A C 1
ATOM 1148 O O . LEU A 1 151 ? 57.778 -7.402 104.367 1.00 27.87 150 LEU A O 1
ATOM 1153 N N . LEU A 1 152 ? 58.100 -6.057 102.699 1.00 29.14 151 LEU A N 1
ATOM 1154 C CA . LEU A 1 152 ? 58.973 -6.965 102.024 1.00 34.07 151 LEU A CA 1
ATOM 1155 C C . LEU A 1 152 ? 60.399 -6.890 102.525 1.00 35.12 151 LEU A C 1
ATOM 1156 O O . LEU A 1 152 ? 60.967 -5.840 102.541 1.00 36.37 151 LEU A O 1
ATOM 1161 N N . GLU A 1 153 ? 60.971 -8.013 102.931 1.00 36.14 152 GLU A N 1
ATOM 1162 C CA . GLU A 1 153 ? 62.380 -8.056 103.318 1.00 36.19 152 GLU A CA 1
ATOM 1163 C C . GLU A 1 153 ? 63.258 -7.669 102.107 1.00 38.57 152 GLU A C 1
ATOM 1164 O O . GLU A 1 153 ? 63.037 -8.159 100.959 1.00 33.01 152 GLU A O 1
ATOM 1170 N N . GLU A 1 154 ? 64.268 -6.844 102.340 1.00 38.09 153 GLU A N 1
ATOM 1171 C CA . GLU A 1 154 ? 65.132 -6.392 101.256 1.00 42.24 153 GLU A CA 1
ATOM 1172 C C . GLU A 1 154 ? 65.805 -7.534 100.582 1.00 42.42 153 GLU A C 1
ATOM 1173 O O . GLU A 1 154 ? 65.899 -7.567 99.329 1.00 40.32 153 GLU A O 1
ATOM 1179 N N . VAL A 1 155 ? 66.266 -8.495 101.386 1.00 33.94 154 VAL A N 1
ATOM 1180 C CA . VAL A 1 155 ? 66.894 -9.687 100.782 1.00 40.62 154 VAL A CA 1
ATOM 1181 C C . VAL A 1 155 ? 65.997 -10.404 99.746 1.00 40.35 154 VAL A C 1
ATOM 1182 O O . VAL A 1 155 ? 66.517 -11.019 98.781 1.00 41.52 154 VAL A O 1
ATOM 1186 N N . LEU A 1 156 ? 64.673 -10.319 99.915 1.00 37.37 155 LEU A N 1
ATOM 1187 C CA . LEU A 1 156 ? 63.757 -11.006 98.982 1.00 39.46 155 LEU A CA 1
ATOM 1188 C C . LEU A 1 156 ? 63.332 -10.067 97.858 1.00 45.44 155 LEU A C 1
ATOM 1189 O O . LEU A 1 156 ? 62.558 -10.457 96.983 1.00 44.05 155 LEU A O 1
ATOM 1194 N N . ALA A 1 157 ? 63.836 -8.837 97.873 1.00 41.02 156 ALA A N 1
ATOM 1195 C CA . ALA A 1 157 ? 63.352 -7.883 96.907 1.00 43.92 156 ALA A CA 1
ATOM 1196 C C . ALA A 1 157 ? 64.337 -7.711 95.759 1.00 48.86 156 ALA A C 1
ATOM 1197 O O . ALA A 1 157 ? 64.000 -7.032 94.797 1.00 58.61 156 ALA A O 1
ATOM 1199 N N . PHE B 1 1 ? 53.660 -30.221 79.510 1.00 60.85 0 PHE B N 1
ATOM 1200 C CA . PHE B 1 1 ? 53.749 -30.728 80.905 1.00 61.95 0 PHE B CA 1
ATOM 1201 C C . PHE B 1 1 ? 53.318 -29.608 81.915 1.00 64.49 0 PHE B C 1
ATOM 1202 O O . PHE B 1 1 ? 52.599 -29.885 82.899 1.00 56.71 0 PHE B O 1
ATOM 1210 N N . MET B 1 2 ? 53.758 -28.371 81.636 1.00 53.04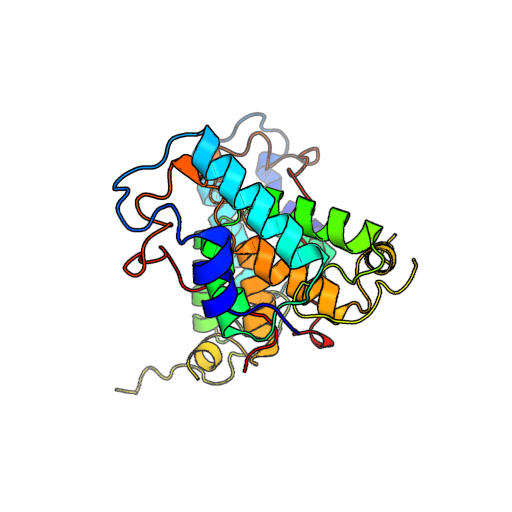 1 MET B N 1
ATOM 1211 C CA . MET B 1 2 ? 53.384 -27.143 82.366 1.00 57.56 1 MET B CA 1
ATOM 1212 C C . MET B 1 2 ? 52.317 -26.321 81.624 1.00 55.39 1 MET B C 1
ATOM 1213 O O . MET B 1 2 ? 52.202 -26.418 80.437 1.00 54.09 1 MET B O 1
ATOM 1218 N N . ALA B 1 3 ? 51.557 -25.494 82.331 1.00 52.68 2 ALA B N 1
ATOM 1219 C CA . ALA B 1 3 ? 50.457 -24.746 81.714 1.00 48.84 2 ALA B CA 1
ATOM 1220 C C . ALA B 1 3 ? 50.972 -23.524 80.952 1.00 47.48 2 ALA B C 1
ATOM 1221 O O . ALA B 1 3 ? 51.785 -22.767 81.454 1.00 44.08 2 ALA B O 1
ATOM 1223 N N . THR B 1 4 ? 50.464 -23.335 79.743 1.00 44.10 3 THR B N 1
ATOM 1224 C CA . THR B 1 4 ? 50.809 -22.232 78.907 1.00 42.20 3 THR B CA 1
ATOM 1225 C C . THR B 1 4 ? 49.538 -21.508 78.484 1.00 39.63 3 THR B C 1
ATOM 1226 O O . THR B 1 4 ? 48.427 -22.033 78.630 1.00 36.08 3 THR B O 1
ATOM 1230 N N . ILE B 1 5 ? 49.729 -20.340 77.875 1.00 40.45 4 ILE B N 1
ATOM 1231 C CA . ILE B 1 5 ? 48.635 -19.543 77.282 1.00 42.50 4 ILE B CA 1
ATOM 1232 C C . ILE B 1 5 ? 47.822 -20.348 76.257 1.00 45.03 4 ILE B C 1
ATOM 1233 O O . ILE B 1 5 ? 46.581 -20.429 76.331 1.00 43.46 4 ILE B O 1
ATOM 1238 N N . GLU B 1 6 ? 48.560 -21.011 75.366 1.00 47.81 5 GLU B N 1
ATOM 1239 C CA . GLU B 1 6 ? 48.022 -21.758 74.244 1.00 49.99 5 GLU B CA 1
ATOM 1240 C C . GLU B 1 6 ? 47.112 -22.866 74.751 1.00 49.19 5 GLU B C 1
ATOM 1241 O O . GLU B 1 6 ? 45.967 -23.023 74.291 1.00 44.78 5 GLU B O 1
ATOM 1247 N N . GLU B 1 7 ? 47.607 -23.569 75.768 1.00 52.36 6 GLU B N 1
ATOM 1248 C CA . GLU B 1 7 ? 46.836 -24.534 76.536 1.00 50.94 6 GLU B CA 1
ATOM 1249 C C . GLU B 1 7 ? 45.551 -23.952 77.075 1.00 47.21 6 GLU B C 1
ATOM 1250 O O . GLU B 1 7 ? 44.497 -24.542 76.924 1.00 47.61 6 GLU B O 1
ATOM 1256 N N . ILE B 1 8 ? 45.631 -22.828 77.767 1.00 43.65 7 ILE B N 1
ATOM 1257 C CA . ILE B 1 8 ? 44.424 -22.276 78.367 1.00 44.63 7 ILE B CA 1
ATOM 1258 C C . ILE B 1 8 ? 43.404 -21.882 77.273 1.00 46.73 7 ILE B C 1
ATOM 1259 O O . ILE B 1 8 ? 42.202 -22.082 77.420 1.00 44.63 7 ILE B O 1
ATOM 1264 N N . LYS B 1 9 ? 43.893 -21.287 76.199 1.00 48.18 8 LYS B N 1
ATOM 1265 C CA . LYS B 1 9 ? 43.036 -20.936 75.090 1.00 55.37 8 LYS B CA 1
ATOM 1266 C C . LYS B 1 9 ? 42.363 -22.161 74.497 1.00 58.11 8 LYS B C 1
ATOM 1267 O O . LYS B 1 9 ? 41.172 -22.147 74.223 1.00 61.90 8 LYS B O 1
ATOM 1273 N N . GLU B 1 10 ? 43.143 -23.214 74.313 1.00 60.92 9 GLU B N 1
ATOM 1274 C CA . GLU B 1 10 ? 42.643 -24.474 73.798 1.00 61.15 9 GLU B CA 1
ATOM 1275 C C . GLU B 1 10 ? 41.604 -25.129 74.692 1.00 59.01 9 GLU B C 1
ATOM 1276 O O . GLU B 1 10 ? 40.623 -25.661 74.226 1.00 65.76 9 GLU B O 1
ATOM 1282 N N . VAL B 1 11 ? 41.836 -25.102 75.984 1.00 59.81 10 VAL B N 1
ATOM 1283 C CA . VAL B 1 11 ? 41.171 -26.009 76.901 1.00 60.01 10 VAL B CA 1
ATOM 1284 C C . VAL B 1 11 ? 40.181 -25.298 77.825 1.00 58.75 10 VAL B C 1
ATOM 1285 O O . VAL B 1 11 ? 39.326 -25.915 78.409 1.00 58.58 10 VAL B O 1
ATOM 1289 N N . VAL B 1 12 ? 40.261 -23.987 77.954 1.00 50.48 11 VAL B N 1
ATOM 1290 C CA . VAL B 1 12 ? 39.310 -23.317 78.797 1.00 47.58 11 VAL B CA 1
ATOM 1291 C C . VAL B 1 12 ? 38.464 -22.354 77.953 1.00 50.98 11 VAL B C 1
ATOM 1292 O O . VAL B 1 12 ? 37.302 -22.110 78.250 1.00 50.37 11 VAL B O 1
ATOM 1296 N N . LEU B 1 13 ? 39.073 -21.741 76.950 1.00 45.29 12 LEU B N 1
ATOM 1297 C CA . LEU B 1 13 ? 38.424 -20.622 76.273 1.00 44.66 12 LEU B CA 1
ATOM 1298 C C . LEU B 1 13 ? 37.740 -20.961 74.917 1.00 49.27 12 LE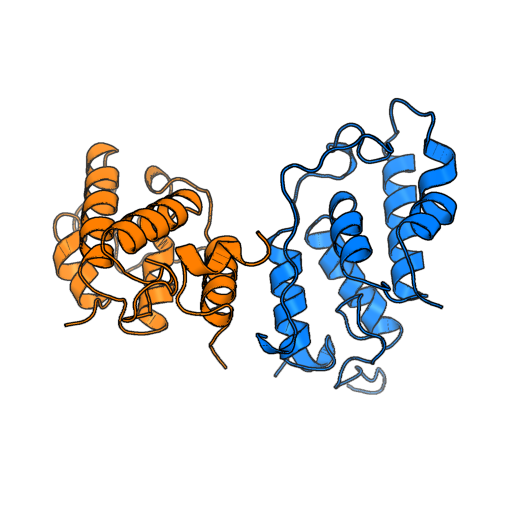U B C 1
ATOM 1299 O O . LEU B 1 13 ? 36.864 -20.219 74.486 1.00 52.15 12 LEU B O 1
ATOM 1304 N N . LYS B 1 14 ? 38.141 -22.048 74.259 1.00 51.83 13 LYS B N 1
ATOM 1305 C CA . LYS B 1 14 ? 37.675 -22.363 72.892 1.00 55.42 13 LYS B CA 1
ATOM 1306 C C . LYS B 1 14 ? 36.152 -22.444 72.688 1.00 50.41 13 LYS B C 1
ATOM 1307 O O . LYS B 1 14 ? 35.645 -21.998 71.664 1.00 49.71 13 LYS B O 1
ATOM 1313 N N . PRO B 1 15 ? 35.410 -22.960 73.670 1.00 50.35 14 PRO B N 1
ATOM 1314 C CA . PRO B 1 15 ? 33.957 -22.955 73.442 1.00 52.13 14 PRO B CA 1
ATOM 1315 C C . PRO B 1 15 ? 33.362 -21.556 73.205 1.00 55.77 14 PRO B C 1
ATOM 1316 O O . PRO B 1 15 ? 32.236 -21.480 72.764 1.00 51.72 14 PRO B O 1
ATOM 1320 N N . TYR B 1 16 ? 34.105 -20.482 73.486 1.00 47.45 15 TYR B N 1
ATOM 1321 C CA . TYR B 1 16 ? 33.516 -19.163 73.615 1.00 48.30 15 TYR B CA 1
ATOM 1322 C C . TYR B 1 16 ? 34.047 -18.166 72.588 1.00 48.14 15 TYR B C 1
ATOM 1323 O O . TYR B 1 16 ? 33.765 -16.975 72.707 1.00 44.13 15 TYR B O 1
ATOM 1332 N N . THR B 1 17 ? 34.795 -18.626 71.592 1.00 44.99 16 THR B N 1
ATOM 1333 C CA . THR B 1 17 ? 35.429 -17.692 70.647 1.00 50.23 16 THR B CA 1
ATOM 1334 C C . THR B 1 17 ? 34.429 -16.881 69.774 1.00 47.73 16 THR B C 1
ATOM 1335 O O . THR B 1 17 ? 34.798 -15.898 69.206 1.00 44.37 16 THR B O 1
ATOM 1339 N N . ASN B 1 18 ? 33.177 -17.303 69.692 1.00 45.51 17 ASN B N 1
ATOM 1340 C CA . ASN B 1 18 ? 32.197 -16.564 68.947 1.00 44.90 17 ASN B CA 1
ATOM 1341 C C . ASN B 1 18 ? 31.129 -15.952 69.893 1.00 48.21 17 ASN B C 1
ATOM 1342 O O . ASN B 1 18 ? 30.114 -15.375 69.431 1.00 43.05 17 ASN B O 1
ATOM 1347 N N . HIS B 1 19 ? 31.346 -16.035 71.209 1.00 45.04 18 HIS B N 1
ATOM 1348 C CA . HIS B 1 19 ? 30.438 -15.387 72.142 1.00 47.13 18 HIS B CA 1
ATOM 1349 C C . HIS B 1 19 ? 30.827 -13.952 72.213 1.00 48.05 18 HIS B C 1
ATOM 1350 O O . HIS B 1 19 ? 31.991 -13.632 72.291 1.00 50.07 18 HIS B O 1
ATOM 1357 N N . ARG B 1 20 ? 29.870 -13.064 72.208 1.00 49.17 19 ARG B N 1
ATOM 1358 C CA . ARG B 1 20 ? 30.252 -11.699 72.476 1.00 55.97 19 ARG B CA 1
ATOM 1359 C C . ARG B 1 20 ? 30.234 -11.380 73.986 1.00 55.53 19 ARG B C 1
ATOM 1360 O O . ARG B 1 20 ? 31.143 -10.722 74.435 1.00 58.82 19 ARG B O 1
ATOM 1368 N N . GLN B 1 21 ? 29.206 -11.854 74.708 1.00 55.36 20 GLN B N 1
ATOM 1369 C CA . GLN B 1 21 ? 29.120 -11.856 76.194 1.00 59.77 20 GLN B CA 1
ATOM 1370 C C . GLN B 1 21 ? 28.946 -13.282 76.723 1.00 56.37 20 GLN B C 1
ATOM 1371 O O . GLN B 1 21 ? 28.463 -14.171 76.028 1.00 54.04 20 GLN B O 1
ATOM 1377 N N . LEU B 1 22 ? 29.291 -13.497 77.986 1.00 58.39 21 LEU B N 1
ATOM 1378 C CA . LEU B 1 22 ? 29.126 -14.823 78.595 1.00 51.54 21 LEU B CA 1
ATOM 1379 C C . LEU B 1 22 ? 28.082 -14.736 79.669 1.00 49.73 21 LEU B C 1
ATOM 1380 O O . LEU B 1 22 ? 27.925 -13.702 80.289 1.00 51.43 21 LEU B O 1
ATOM 1385 N N . THR B 1 23 ? 27.370 -15.808 79.930 1.00 50.53 22 THR B N 1
ATOM 1386 C CA . THR B 1 23 ? 26.436 -15.803 81.065 1.00 51.84 22 THR B CA 1
ATOM 1387 C C . THR B 1 23 ? 27.205 -16.073 82.366 1.00 56.59 22 THR B C 1
ATOM 1388 O O . THR B 1 23 ? 28.388 -16.419 82.335 1.00 48.92 22 THR B O 1
ATOM 1392 N N . ILE B 1 24 ? 26.511 -16.036 83.495 1.00 57.12 23 ILE B N 1
ATOM 1393 C CA . ILE B 1 24 ? 27.184 -16.240 84.755 1.00 60.51 23 ILE B CA 1
ATOM 1394 C C . ILE B 1 24 ? 27.647 -17.694 84.832 1.00 60.12 23 ILE B C 1
ATOM 1395 O O . ILE B 1 24 ? 28.785 -17.960 85.227 1.00 58.43 23 ILE B O 1
ATOM 1400 N N . ARG B 1 25 ? 26.794 -18.629 84.431 1.00 55.83 24 ARG B N 1
ATOM 1401 C CA . ARG B 1 25 ? 27.205 -20.022 84.336 1.00 61.74 24 ARG B CA 1
ATOM 1402 C C . ARG B 1 25 ? 28.519 -20.256 83.539 1.00 53.82 24 ARG B C 1
ATOM 1403 O O . ARG B 1 25 ? 29.347 -21.037 83.961 1.00 51.28 24 ARG B O 1
ATOM 1411 N N . GLU B 1 26 ? 28.723 -19.548 82.439 1.00 50.46 25 GLU B N 1
ATOM 1412 C CA . GLU B 1 26 ? 29.930 -19.718 81.583 1.00 47.90 25 GLU B CA 1
ATOM 1413 C C . GLU B 1 26 ? 31.188 -19.119 82.220 1.00 43.81 25 GLU B C 1
ATOM 1414 O O . GLU B 1 26 ? 32.256 -19.688 82.158 1.00 43.36 25 GLU B O 1
ATOM 1420 N N . VAL B 1 27 ? 31.054 -17.980 82.858 1.00 42.24 26 VAL B N 1
ATOM 1421 C CA . VAL B 1 27 ? 32.165 -17.452 83.659 1.00 42.78 26 VAL B CA 1
ATOM 1422 C C . VAL B 1 27 ? 32.559 -18.465 84.730 1.00 43.78 26 VAL B C 1
ATOM 1423 O O . VAL B 1 27 ? 33.697 -18.826 84.837 1.00 40.84 26 VAL B O 1
ATOM 1427 N N . GLU B 1 28 ? 31.602 -18.979 85.475 1.00 44.12 27 GLU B N 1
ATOM 1428 C CA . GLU B 1 28 ? 31.938 -19.951 86.480 1.00 48.77 27 GLU B CA 1
ATOM 1429 C C . GLU B 1 28 ? 32.593 -21.184 85.891 1.00 45.94 27 GLU B C 1
ATOM 1430 O O . GLU B 1 28 ? 33.538 -21.685 86.481 1.00 45.73 27 GLU B O 1
ATOM 1436 N N . THR B 1 29 ? 32.125 -21.672 84.737 1.00 44.22 28 THR B N 1
ATOM 1437 C CA . THR B 1 29 ? 32.761 -22.823 84.090 1.00 42.83 28 THR B CA 1
ATOM 1438 C C . THR B 1 29 ? 34.215 -22.566 83.810 1.00 40.34 28 THR B C 1
ATOM 1439 O O . THR B 1 29 ? 35.061 -23.426 84.004 1.00 42.68 28 THR B O 1
ATOM 1443 N N . ILE B 1 30 ? 34.481 -21.372 83.369 1.00 39.66 29 ILE B N 1
ATOM 1444 C CA . ILE B 1 30 ? 35.844 -20.947 83.041 1.00 42.16 29 ILE B CA 1
ATOM 1445 C C . ILE B 1 30 ? 36.760 -20.937 84.286 1.00 40.95 29 ILE B C 1
ATOM 1446 O O . ILE B 1 30 ? 37.902 -21.431 84.211 1.00 38.92 29 ILE B O 1
ATOM 1451 N N . SER B 1 31 ? 36.279 -20.355 85.399 1.00 42.78 30 SER B N 1
ATOM 1452 C CA . SER B 1 31 ? 37.072 -20.282 86.630 1.00 37.87 30 SER B CA 1
ATOM 1453 C C . SER B 1 31 ? 37.358 -21.668 87.045 1.00 37.48 30 SER B C 1
ATOM 1454 O O . SER B 1 31 ? 38.488 -21.957 87.361 1.00 39.17 30 SER B O 1
ATOM 1457 N N . ILE B 1 32 ? 36.308 -22.496 87.092 1.00 35.99 31 ILE B N 1
ATOM 1458 C CA . ILE B 1 32 ? 36.413 -23.900 87.486 1.00 37.20 31 ILE B CA 1
ATOM 1459 C C . ILE B 1 32 ? 37.475 -24.585 86.676 1.00 37.63 31 ILE B C 1
ATOM 1460 O O . ILE B 1 32 ? 38.395 -25.221 87.267 1.00 38.04 31 ILE B O 1
ATOM 1465 N N . ASN B 1 33 ? 37.398 -24.405 85.350 1.00 35.76 32 ASN B N 1
ATOM 1466 C CA . ASN B 1 33 ? 38.264 -25.136 84.444 1.00 36.87 32 ASN B CA 1
ATOM 1467 C C . ASN B 1 33 ? 39.649 -24.619 84.636 1.00 35.47 32 ASN B C 1
ATOM 1468 O O . ASN B 1 33 ? 40.635 -25.365 84.612 1.00 36.55 32 ASN B O 1
ATOM 1473 N N . LEU B 1 34 ? 39.748 -23.326 84.876 1.00 33.12 33 LEU B N 1
ATOM 1474 C CA . LEU B 1 34 ? 41.093 -22.761 84.975 1.00 36.21 33 LEU B CA 1
ATOM 1475 C C . LEU B 1 34 ? 41.736 -23.242 86.248 1.00 34.13 33 LEU B C 1
ATOM 1476 O O . LEU B 1 34 ? 42.896 -23.659 86.266 1.00 35.46 33 LEU B O 1
ATOM 1481 N N . ILE B 1 35 ? 40.950 -23.282 87.333 1.00 34.87 34 ILE B N 1
ATOM 1482 C CA . ILE B 1 35 ? 41.512 -23.722 88.589 1.00 37.75 34 ILE B CA 1
ATOM 1483 C C . ILE B 1 35 ? 41.946 -25.196 88.554 1.00 35.17 34 ILE B C 1
ATOM 1484 O O . ILE B 1 35 ? 42.999 -25.524 89.102 1.00 34.49 34 ILE B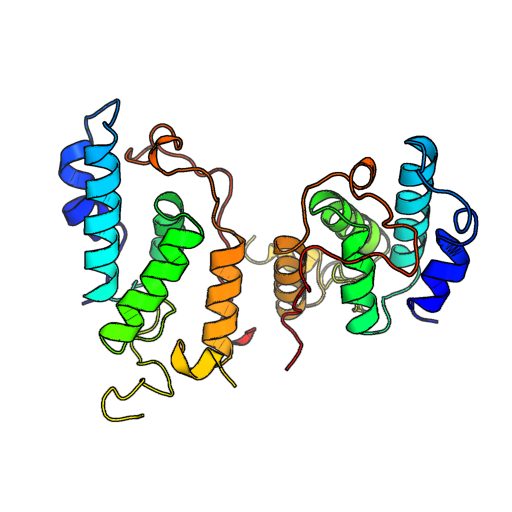 O 1
ATOM 1489 N N . ASP B 1 36 ? 41.117 -26.074 87.937 1.00 37.27 35 ASP B N 1
ATOM 1490 C CA . ASP B 1 36 ? 41.416 -27.498 87.808 1.00 42.41 35 ASP B CA 1
ATOM 1491 C C . ASP B 1 36 ? 42.713 -27.631 87.096 1.00 41.14 35 ASP B C 1
ATOM 1492 O O . ASP B 1 36 ? 43.511 -28.475 87.408 1.00 38.68 35 ASP B O 1
ATOM 1497 N N . LEU B 1 37 ? 42.925 -26.760 86.115 1.00 40.10 36 LEU B N 1
ATOM 1498 C CA . LEU B 1 37 ? 44.154 -26.828 85.401 1.00 40.87 36 LEU B CA 1
ATOM 1499 C C . LEU B 1 37 ? 45.339 -26.445 86.278 1.00 39.17 36 LEU B C 1
ATOM 1500 O O . LEU B 1 37 ? 46.345 -27.148 86.270 1.00 41.11 36 LEU B O 1
ATOM 1505 N N . LEU B 1 38 ? 45.240 -25.368 87.056 1.00 40.45 37 LEU B N 1
ATOM 1506 C CA . LEU B 1 38 ? 46.451 -24.870 87.797 1.00 35.91 37 LEU B CA 1
ATOM 1507 C C . LEU B 1 38 ? 46.674 -25.610 89.081 1.00 37.21 37 LEU B C 1
ATOM 1508 O O . LEU B 1 38 ? 47.620 -25.318 89.814 1.00 37.55 37 LEU B O 1
ATOM 1513 N N . ILE B 1 39 ? 45.812 -26.560 89.402 1.00 36.58 38 ILE B N 1
ATOM 1514 C CA . ILE B 1 39 ? 46.131 -27.409 90.512 1.00 41.26 38 ILE B CA 1
ATOM 1515 C C . ILE B 1 39 ? 46.735 -28.715 90.017 1.00 40.32 38 ILE B C 1
ATOM 1516 O O . ILE B 1 39 ? 47.109 -29.495 90.794 1.00 41.63 38 ILE B O 1
ATOM 1521 N N . THR B 1 40 ? 46.741 -28.972 88.717 1.00 44.73 39 THR B N 1
ATOM 1522 C CA . THR B 1 40 ? 47.314 -30.228 88.200 1.00 44.95 39 THR B CA 1
ATOM 1523 C C . THR B 1 40 ? 48.587 -29.970 87.430 1.00 41.90 39 THR B C 1
ATOM 1524 O O . THR B 1 40 ? 49.388 -30.860 87.227 1.00 38.47 39 THR B O 1
ATOM 1528 N N . LYS B 1 41 ? 48.775 -28.749 86.973 1.00 44.96 40 LYS B N 1
ATOM 1529 C CA . LYS B 1 41 ? 49.997 -28.358 86.288 1.00 43.74 40 LYS B CA 1
ATOM 1530 C C . LYS B 1 41 ? 50.431 -27.091 86.916 1.00 47.41 40 LYS B C 1
ATOM 1531 O O . LYS B 1 41 ? 49.558 -26.289 87.405 1.00 51.11 40 LYS B O 1
ATOM 1537 N N . ASP B 1 42 ? 51.741 -26.870 86.867 1.00 38.88 41 ASP B N 1
ATOM 1538 C CA . ASP B 1 42 ? 52.328 -25.610 87.291 1.00 40.29 41 ASP B CA 1
ATOM 1539 C C . ASP B 1 42 ? 52.453 -24.672 86.090 1.00 40.52 41 ASP B C 1
ATOM 1540 O O . ASP B 1 42 ? 52.483 -25.140 84.953 1.00 39.58 41 ASP B O 1
ATOM 1545 N N . VAL B 1 43 ? 52.537 -23.362 86.324 1.00 34.08 42 VAL B N 1
ATOM 1546 C CA . VAL B 1 43 ? 52.512 -22.403 85.245 1.00 38.13 42 VAL B CA 1
ATOM 1547 C C . VAL B 1 43 ? 53.910 -22.330 84.638 1.00 37.84 42 VAL B C 1
ATOM 1548 O O . VAL B 1 43 ? 54.909 -22.253 85.361 1.00 36.27 42 VAL B O 1
ATOM 1552 N N . LYS B 1 44 ? 53.983 -22.298 83.305 1.00 40.44 43 LYS B N 1
ATOM 1553 C CA . LYS B 1 44 ? 55.280 -22.419 82.614 1.00 39.37 43 LYS B CA 1
ATOM 1554 C C . LYS B 1 44 ? 56.245 -21.259 82.820 1.00 39.27 43 LYS B C 1
ATOM 1555 O O . LYS B 1 44 ? 57.398 -21.509 83.127 1.00 39.75 43 LYS B O 1
ATOM 1561 N N . ASP B 1 45 ? 55.784 -20.017 82.718 1.00 39.35 44 ASP B N 1
ATOM 1562 C CA . ASP B 1 45 ? 56.676 -18.874 82.674 1.00 41.67 44 ASP B CA 1
ATOM 1563 C C . ASP B 1 45 ? 55.947 -17.607 83.016 1.00 41.46 44 ASP B C 1
ATOM 1564 O O . ASP B 1 45 ? 54.709 -17.612 83.215 1.00 36.65 44 ASP B O 1
ATOM 1569 N N . ALA B 1 46 ? 56.718 -16.516 83.026 1.00 40.21 45 ALA B N 1
ATOM 1570 C CA . ALA B 1 46 ? 56.241 -15.219 83.477 1.00 43.83 45 ALA B CA 1
ATOM 1571 C C . ALA B 1 46 ? 55.126 -14.722 82.588 1.00 42.50 45 ALA B C 1
ATOM 1572 O O . ALA B 1 46 ? 54.158 -14.108 83.042 1.00 38.95 45 ALA B O 1
ATOM 1574 N N . ARG B 1 47 ? 55.242 -14.958 81.305 1.00 44.10 46 ARG B N 1
ATOM 1575 C CA . ARG B 1 47 ? 54.232 -14.404 80.439 1.00 45.20 46 ARG B CA 1
ATOM 1576 C C . ARG B 1 47 ? 52.913 -15.149 80.650 1.00 37.00 46 ARG B C 1
ATOM 1577 O O . ARG B 1 47 ? 51.871 -14.579 80.526 1.00 38.28 46 ARG B O 1
ATOM 1585 N N . THR B 1 48 ? 52.941 -16.428 80.955 1.00 36.14 47 THR B N 1
ATOM 1586 C CA . THR B 1 48 ? 51.683 -17.111 81.190 1.00 37.67 47 THR B CA 1
ATOM 1587 C C . THR B 1 48 ? 51.072 -16.581 82.516 1.00 34.90 47 THR B C 1
ATOM 1588 O O . THR B 1 48 ? 49.884 -16.383 82.631 1.00 33.72 47 THR B O 1
ATOM 1592 N N . MET B 1 49 ? 51.934 -16.276 83.483 1.00 35.85 48 MET B N 1
ATOM 1593 C CA . MET B 1 49 ? 51.492 -15.849 84.814 1.00 38.36 48 MET B CA 1
ATOM 1594 C C . MET B 1 49 ? 50.810 -14.502 84.688 1.00 40.59 48 MET B C 1
ATOM 1595 O O . MET B 1 49 ? 49.705 -14.256 85.213 1.00 36.28 48 MET B O 1
ATOM 1600 N N . LYS B 1 50 ? 51.402 -13.640 83.870 1.00 38.54 49 LYS B N 1
ATOM 1601 C CA . LYS B 1 50 ? 50.815 -12.349 83.601 1.00 39.58 49 LYS B CA 1
ATOM 1602 C C . LYS B 1 50 ? 49.512 -12.458 82.803 1.00 40.63 49 LYS B C 1
ATOM 1603 O O . LYS B 1 50 ? 48.553 -11.692 83.075 1.00 38.01 49 LYS B O 1
ATOM 1609 N N . TYR B 1 51 ? 49.485 -13.367 81.808 1.00 36.01 50 TYR B N 1
ATOM 1610 C CA . TYR B 1 51 ? 48.236 -13.640 81.054 1.00 36.04 50 TYR B CA 1
ATOM 1611 C C . TYR B 1 51 ? 47.021 -14.011 81.988 1.00 37.51 50 TYR B C 1
ATOM 1612 O O . TYR B 1 51 ? 45.953 -13.375 81.940 1.00 33.56 50 TYR B O 1
ATOM 1621 N N . ILE B 1 52 ? 47.257 -15.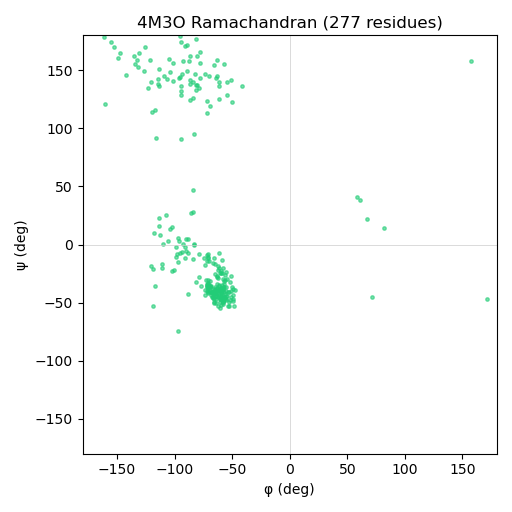007 82.840 1.00 37.77 51 ILE B N 1
ATOM 1622 C CA . ILE B 1 52 ? 46.285 -15.618 83.801 1.00 40.50 51 ILE B CA 1
ATOM 1623 C C . ILE B 1 52 ? 45.590 -14.617 84.685 1.00 34.02 51 ILE B C 1
ATOM 1624 O O . ILE B 1 52 ? 44.478 -14.825 85.158 1.00 31.72 51 ILE B O 1
ATOM 1629 N N . SER B 1 53 ? 46.289 -13.554 85.013 1.00 34.95 52 SER B N 1
ATOM 1630 C CA . SER B 1 53 ? 45.770 -12.590 85.969 1.00 34.80 52 SER B CA 1
ATOM 1631 C C . SER B 1 53 ? 44.410 -11.977 85.529 1.00 41.24 52 SER B C 1
ATOM 1632 O O . SER B 1 53 ? 43.573 -11.536 86.376 1.00 33.65 52 SER B O 1
ATOM 1635 N N . ARG B 1 54 ? 44.140 -11.973 84.221 1.00 39.44 53 ARG B N 1
ATOM 1636 C CA . ARG B 1 54 ? 42.879 -11.357 83.760 1.00 36.02 53 ARG B CA 1
ATOM 1637 C C . ARG B 1 54 ? 41.701 -12.224 84.138 1.00 35.73 53 ARG B C 1
ATOM 1638 O O . ARG B 1 54 ? 40.533 -11.768 84.120 1.00 33.65 53 ARG B O 1
ATOM 1646 N N . PHE B 1 55 ? 41.973 -13.475 84.523 1.00 32.25 54 PHE B N 1
ATOM 1647 C CA . PHE B 1 55 ? 40.875 -14.359 84.900 1.00 36.49 54 PHE B CA 1
ATOM 1648 C C . PHE B 1 55 ? 40.670 -14.443 86.401 1.00 35.66 54 PHE B C 1
ATOM 1649 O O . PHE B 1 55 ? 39.750 -15.112 86.861 1.00 37.97 54 PHE B O 1
ATOM 1657 N N . LEU B 1 56 ? 41.501 -13.770 87.177 1.00 35.04 55 LEU B N 1
ATOM 1658 C CA . LEU B 1 56 ? 41.453 -13.971 88.644 1.00 34.64 55 LEU B CA 1
ATOM 1659 C C . LEU B 1 56 ? 41.150 -12.696 89.399 1.00 32.72 55 LEU B C 1
ATOM 1660 O O . LEU B 1 56 ? 41.670 -11.603 89.052 1.00 37.21 55 LEU B O 1
ATOM 1665 N N . THR B 1 57 ? 40.323 -12.834 90.438 1.00 32.26 56 THR B N 1
ATOM 1666 C CA . THR B 1 57 ? 40.274 -11.864 91.524 1.00 31.55 56 THR B CA 1
ATOM 1667 C C . THR B 1 57 ? 41.262 -12.253 92.595 1.00 30.19 56 THR B C 1
ATOM 1668 O O . THR B 1 57 ? 41.771 -13.332 92.555 1.00 28.36 56 THR B O 1
ATOM 1672 N N . LYS B 1 58 ? 41.470 -11.382 93.573 1.00 28.97 57 LYS B N 1
ATOM 1673 C CA . LYS B 1 58 ? 42.321 -11.653 94.706 1.00 31.72 57 LYS B CA 1
ATOM 1674 C C . LYS B 1 58 ? 41.827 -12.859 95.435 1.00 32.79 57 LYS B C 1
ATOM 1675 O O . LYS B 1 58 ? 42.649 -13.681 95.875 1.00 26.53 57 LYS B O 1
ATOM 1681 N N . GLN B 1 59 ? 40.511 -12.969 95.586 1.00 28.63 58 GLN B N 1
ATOM 1682 C CA . GLN B 1 59 ? 39.944 -14.145 96.267 1.00 30.50 58 GLN B CA 1
ATOM 1683 C C . GLN B 1 59 ? 40.033 -15.448 95.478 1.00 29.15 58 GLN B C 1
ATOM 1684 O O . GLN B 1 59 ? 40.196 -16.552 96.071 1.00 28.06 58 GLN B O 1
ATOM 1690 N N . ASP B 1 60 ? 39.861 -15.365 94.145 1.00 30.21 59 ASP B N 1
ATOM 1691 C CA . ASP B 1 60 ? 40.141 -16.508 93.277 1.00 30.54 59 ASP B CA 1
ATOM 1692 C C . ASP B 1 60 ? 41.572 -17.037 93.457 1.00 30.93 59 ASP B C 1
ATOM 1693 O O . ASP B 1 60 ? 41.808 -18.241 93.513 1.00 29.13 59 ASP B O 1
ATOM 1698 N N . TYR B 1 61 ? 42.537 -16.144 93.467 1.00 28.80 60 TYR B N 1
ATOM 1699 C CA . TYR B 1 61 ? 43.932 -16.564 93.639 1.00 28.57 60 TYR B CA 1
ATOM 1700 C C . TYR B 1 61 ? 44.149 -17.191 95.052 1.00 28.98 60 TYR B C 1
ATOM 1701 O O . TYR B 1 61 ? 44.924 -18.164 95.210 1.00 28.23 60 TYR B O 1
ATOM 1710 N N . ALA B 1 62 ? 43.514 -16.629 96.087 1.00 27.74 61 ALA B N 1
ATOM 1711 C CA . ALA B 1 62 ? 43.668 -17.204 97.437 1.00 28.77 61 ALA B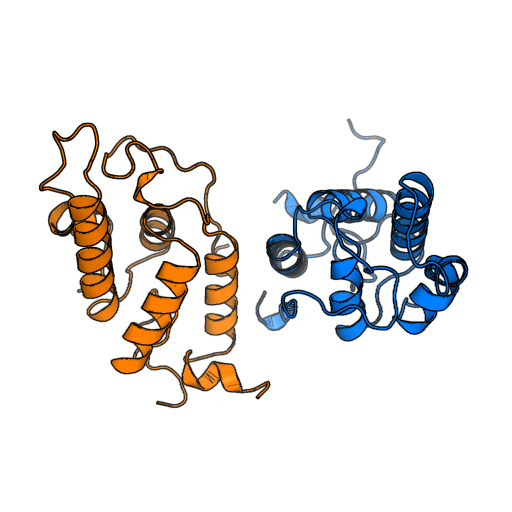 CA 1
ATOM 1712 C C . ALA B 1 62 ? 43.060 -18.599 97.451 1.00 29.43 61 ALA B C 1
ATOM 1713 O O . ALA B 1 62 ? 43.653 -19.516 98.066 1.00 29.11 61 ALA B O 1
ATOM 1715 N N . ASP B 1 63 ? 41.920 -18.785 96.765 1.00 30.18 62 ASP B N 1
ATOM 1716 C CA . ASP B 1 63 ? 41.344 -20.152 96.602 1.00 30.46 62 ASP B CA 1
ATOM 1717 C C . ASP B 1 63 ? 42.341 -21.145 95.915 1.00 30.12 62 ASP B C 1
ATOM 1718 O O . ASP B 1 63 ? 42.548 -22.303 96.375 1.00 29.50 62 ASP B O 1
ATOM 1723 N N . LEU B 1 64 ? 42.977 -20.662 94.868 1.00 28.58 63 LEU B N 1
ATOM 1724 C CA . LEU B 1 64 ? 43.962 -21.444 94.116 1.00 29.61 63 LEU B CA 1
ATOM 1725 C C . LEU B 1 64 ? 45.097 -21.907 95.013 1.00 30.17 63 LEU B C 1
ATOM 1726 O O . LEU B 1 64 ? 45.430 -23.046 94.980 1.00 31.15 63 LEU B O 1
ATOM 1731 N N . VAL B 1 65 ? 45.696 -20.967 95.768 1.00 26.46 64 VAL B N 1
ATOM 1732 C CA . VAL B 1 65 ? 46.750 -21.283 96.701 1.00 27.78 64 VAL B CA 1
ATOM 1733 C C . VAL B 1 65 ? 46.271 -22.439 97.629 1.00 26.28 64 VAL B C 1
ATOM 1734 O O . VAL B 1 65 ? 46.994 -23.428 97.830 1.00 23.84 64 VAL B O 1
ATOM 1738 N N . GLN B 1 66 ? 45.064 -22.339 98.183 1.00 26.94 65 GLN B N 1
ATOM 1739 C CA . GLN B 1 66 ? 44.589 -23.389 99.057 1.00 30.04 65 GLN B CA 1
ATOM 1740 C C . GLN B 1 66 ? 44.448 -24.731 98.343 1.00 27.96 65 GLN B C 1
ATOM 1741 O O . GLN B 1 66 ? 44.837 -25.793 98.873 1.00 27.09 65 GLN B O 1
ATOM 1747 N N . GLU B 1 67 ? 43.867 -24.718 97.162 1.00 27.05 66 GLU B N 1
ATOM 1748 C CA . GLU B 1 67 ? 43.606 -26.042 96.463 1.00 28.69 66 GLU B CA 1
ATOM 1749 C C . GLU B 1 67 ? 44.958 -26.593 95.981 1.00 29.40 66 GLU B C 1
ATOM 1750 O O . GLU B 1 67 ? 45.206 -27.761 96.124 1.00 30.64 66 GLU B O 1
ATOM 1756 N N . ARG B 1 68 ? 45.894 -25.723 95.591 1.00 26.58 67 ARG B N 1
ATOM 1757 C CA . ARG B 1 68 ? 47.259 -26.173 95.332 1.00 26.58 67 ARG B CA 1
ATOM 1758 C C . ARG B 1 68 ? 47.904 -26.841 96.572 1.00 29.06 67 ARG B C 1
ATOM 1759 O O . ARG B 1 68 ? 48.525 -27.913 96.502 1.00 28.66 67 ARG B O 1
ATOM 1767 N N . ASN B 1 69 ? 47.771 -26.226 97.737 1.00 29.03 68 ASN B N 1
ATOM 1768 C CA . ASN B 1 69 ? 48.365 -26.766 98.933 1.00 26.60 68 ASN B CA 1
ATOM 1769 C C . ASN B 1 69 ? 47.777 -28.167 99.309 1.00 30.51 68 ASN B C 1
ATOM 1770 O O . ASN B 1 69 ? 48.482 -29.024 99.802 1.00 25.99 68 ASN B O 1
ATOM 1775 N N . LEU B 1 70 ? 46.481 -28.331 99.085 1.00 32.36 69 LEU B N 1
ATOM 1776 C CA . LEU B 1 70 ? 45.787 -29.561 99.398 1.00 36.07 69 LEU B CA 1
ATOM 1777 C C . LEU B 1 70 ? 46.248 -30.713 98.530 1.00 38.67 69 LEU B C 1
ATOM 1778 O O . LEU B 1 70 ? 45.954 -31.834 98.843 1.00 36.04 69 LEU B O 1
ATOM 1783 N N . VAL B 1 71 ? 46.937 -30.416 97.444 1.00 33.96 70 VAL B N 1
ATOM 1784 C CA . VAL B 1 71 ? 47.483 -31.408 96.550 1.00 35.53 70 VAL B CA 1
ATOM 1785 C C . VAL B 1 71 ? 49.020 -31.325 96.643 1.00 33.27 70 VAL B C 1
ATOM 1786 O O . VAL B 1 71 ? 49.709 -31.771 95.790 1.00 36.79 70 VAL B O 1
ATOM 1790 N N . LYS B 1 72 ? 49.538 -30.801 97.756 1.00 31.80 71 LYS B N 1
ATOM 1791 C CA . LYS B 1 72 ? 50.969 -30.735 98.069 1.00 34.29 71 LYS B CA 1
ATOM 1792 C C . LYS B 1 72 ? 51.763 -29.942 97.078 1.00 32.16 71 LYS B C 1
ATOM 1793 O O . LYS B 1 72 ? 52.887 -30.252 96.807 1.00 29.85 71 LYS B O 1
ATOM 1799 N N . ARG B 1 73 ? 51.199 -28.841 96.595 1.00 31.31 72 ARG B N 1
ATOM 1800 C CA . ARG B 1 73 ? 51.946 -27.908 95.792 1.00 31.48 72 ARG B CA 1
ATOM 1801 C C . ARG B 1 73 ? 52.112 -26.555 96.478 1.00 30.03 72 ARG B C 1
ATOM 1802 O O . ARG B 1 73 ? 51.191 -26.036 97.154 1.00 27.09 72 ARG B O 1
ATOM 1810 N N . CYS B 1 74 ? 53.305 -25.977 96.280 1.00 28.97 73 CYS B N 1
ATOM 1811 C CA . CYS B 1 74 ? 53.588 -24.631 96.740 1.00 27.79 73 CYS B CA 1
ATOM 1812 C C . CYS B 1 74 ? 52.537 -23.716 96.182 1.00 27.02 73 CYS B C 1
ATOM 1813 O O . CYS B 1 74 ? 52.090 -23.847 95.000 1.00 26.17 73 CYS B O 1
ATOM 1816 N N . GLY B 1 75 ? 52.075 -22.772 96.986 1.00 27.85 74 GLY B N 1
ATOM 1817 C CA . GLY B 1 75 ? 50.992 -21.938 96.500 1.00 25.38 74 GLY B CA 1
ATOM 1818 C C . GLY B 1 75 ? 51.246 -21.136 95.220 1.00 29.33 74 GLY B C 1
ATOM 1819 O O . GLY B 1 75 ? 50.324 -20.813 94.492 1.00 30.32 74 GLY B O 1
ATOM 1820 N N . TYR B 1 76 ? 52.485 -20.678 95.038 1.00 28.03 75 TYR B N 1
ATOM 1821 C CA . TYR B 1 76 ? 52.850 -19.850 93.937 1.00 29.66 75 TYR B CA 1
ATOM 1822 C C . TYR B 1 76 ? 52.804 -20.665 92.658 1.00 29.01 75 TYR B C 1
ATOM 1823 O O . TYR B 1 76 ? 53.486 -21.645 92.567 1.00 27.61 75 TYR B O 1
ATOM 1832 N N . PRO B 1 77 ? 51.951 -20.275 91.668 1.00 32.19 76 PRO B N 1
ATOM 1833 C CA . PRO B 1 77 ? 51.700 -21.296 90.632 1.00 29.67 76 PRO B CA 1
ATOM 1834 C C . PRO B 1 77 ? 52.849 -21.577 89.711 1.00 34.02 76 PRO B C 1
ATOM 1835 O O . PRO B 1 77 ? 52.780 -22.574 88.961 1.00 32.12 76 PRO B O 1
ATOM 1839 N N . LEU B 1 78 ? 53.895 -20.739 89.737 1.00 32.38 77 LEU B N 1
ATOM 1840 C CA . LEU B 1 78 ? 55.062 -20.980 88.912 1.00 36.19 77 LEU B CA 1
ATOM 1841 C C . LEU B 1 78 ? 55.903 -22.131 89.494 1.00 40.63 77 LEU B C 1
ATOM 1842 O O . LEU B 1 78 ? 56.761 -22.629 88.837 1.00 37.83 77 LEU B O 1
ATOM 1847 N N . CYS B 1 79 ? 55.622 -22.569 90.718 1.00 34.66 78 CYS B N 1
ATOM 1848 C CA . CYS B 1 79 ? 56.535 -23.478 91.452 1.00 39.51 78 CYS B CA 1
ATOM 1849 C C . CYS B 1 79 ? 56.138 -24.938 91.257 1.00 38.14 78 CYS B C 1
ATOM 1850 O O . CYS B 1 79 ? 54.952 -25.254 91.352 1.00 39.22 78 CYS B O 1
ATOM 1853 N N . SER B 1 80 ? 57.122 -25.808 91.021 1.00 33.14 79 SER B N 1
ATOM 1854 C CA . SER B 1 80 ? 56.858 -27.248 91.002 1.00 38.84 79 SER B CA 1
ATOM 1855 C C . SER B 1 80 ? 57.296 -27.973 92.248 1.00 35.69 79 SER B C 1
ATOM 1856 O O . SER B 1 80 ? 57.393 -29.187 92.241 1.00 36.65 79 SER B O 1
ATOM 1859 N N . LYS B 1 81 ? 57.583 -27.269 93.329 1.00 35.14 80 LYS B N 1
ATOM 1860 C CA . LYS B 1 81 ? 57.859 -27.975 94.596 1.00 34.07 80 LYS B CA 1
ATOM 1861 C C . LYS B 1 81 ? 56.622 -28.069 95.439 1.00 30.70 80 LYS B C 1
ATOM 1862 O O . LYS B 1 81 ? 55.602 -27.432 95.161 1.00 31.15 80 LYS B O 1
ATOM 1868 N N . SER B 1 82 ? 56.799 -28.701 96.597 1.00 31.09 81 SER B N 1
ATOM 1869 C CA . SER B 1 82 ? 55.836 -28.700 97.682 1.00 35.19 81 SER B CA 1
ATOM 1870 C C . SER B 1 82 ? 55.892 -27.437 98.545 1.00 32.16 81 SER B C 1
ATOM 1871 O O . SER B 1 82 ? 56.887 -26.790 98.564 1.00 29.65 81 SER B O 1
ATOM 1874 N N . GLN B 1 83 ? 54.856 -27.143 99.325 1.00 31.95 82 GLN B N 1
ATOM 1875 C CA . GLN B 1 83 ? 54.973 -26.161 100.420 1.00 28.62 82 GLN B CA 1
ATOM 1876 C C . GLN B 1 83 ? 56.019 -26.846 101.339 1.00 31.87 82 GLN B C 1
ATOM 1877 O O . GLN B 1 83 ? 56.175 -28.065 101.259 1.00 29.99 82 GLN B O 1
ATOM 1883 N N . ALA B 1 84 ? 56.697 -26.107 102.202 1.00 31.60 83 ALA B N 1
ATOM 1884 C CA . ALA B 1 84 ? 57.747 -26.680 103.026 1.00 33.50 83 ALA B CA 1
ATOM 1885 C C . ALA B 1 84 ? 57.158 -27.669 104.040 1.00 36.72 83 ALA B C 1
ATOM 1886 O O . ALA B 1 84 ? 57.804 -28.683 104.326 1.00 38.54 83 ALA B O 1
ATOM 1888 N N . ARG B 1 85 ? 56.010 -27.321 104.651 1.00 34.47 84 ARG B N 1
ATOM 1889 C CA . ARG B 1 85 ? 55.403 -28.115 105.741 1.00 36.75 84 ARG B CA 1
ATOM 1890 C C . ARG B 1 85 ? 54.083 -28.625 105.240 1.00 40.92 84 ARG B C 1
ATOM 1891 O O . ARG B 1 85 ? 53.082 -27.922 105.274 1.00 41.09 84 ARG B O 1
ATOM 1899 N N . VAL B 1 86 ? 54.118 -29.814 104.659 1.00 44.92 85 VAL B N 1
ATOM 1900 C CA . VAL B 1 86 ? 52.927 -30.400 104.089 1.00 49.26 85 VAL B CA 1
ATOM 1901 C C . VAL B 1 86 ? 52.124 -31.111 105.180 1.00 49.57 85 VAL B C 1
ATOM 1902 O O . VAL B 1 86 ? 52.619 -32.058 105.785 1.00 49.71 85 VAL B O 1
ATOM 1906 N N . ASN B 1 103 ? 54.063 -19.063 113.199 1.00 40.92 102 ASN B N 1
ATOM 1907 C CA . ASN B 1 103 ? 53.282 -17.741 113.235 1.00 50.83 102 ASN B CA 1
ATOM 1908 C C . ASN B 1 103 ? 53.942 -16.620 112.356 1.00 42.24 102 ASN B C 1
ATOM 1909 O O . ASN B 1 103 ? 53.475 -16.436 111.279 1.00 41.25 102 ASN B O 1
ATOM 1914 N N . PRO B 1 104 ? 55.077 -15.971 112.739 1.00 40.19 103 PRO B N 1
ATOM 1915 C CA . PRO B 1 104 ? 55.867 -15.400 111.574 1.00 44.92 103 PRO B CA 1
ATOM 1916 C C . PRO B 1 104 ?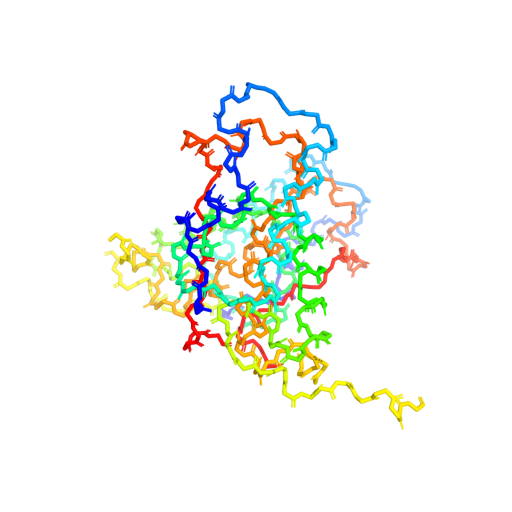 56.369 -16.496 110.582 1.00 36.40 103 PRO B C 1
ATOM 1917 O O . PRO B 1 104 ? 56.902 -16.189 109.491 1.00 34.32 103 PRO B O 1
ATOM 1921 N N . TYR B 1 105 ? 56.164 -17.751 110.971 1.00 34.13 104 TYR B N 1
ATOM 1922 C CA . TYR B 1 105 ? 56.604 -18.905 110.196 1.00 33.15 104 TYR B CA 1
ATOM 1923 C C . TYR B 1 105 ? 55.460 -19.579 109.506 1.00 33.32 104 TYR B C 1
ATOM 1924 O O . TYR B 1 105 ? 55.678 -20.570 108.822 1.00 31.95 104 TYR B O 1
ATOM 1933 N N . ALA B 1 106 ? 54.259 -19.026 109.632 1.00 29.99 105 ALA B N 1
ATOM 1934 C CA . ALA B 1 106 ? 53.033 -19.642 109.063 1.00 35.35 105 ALA B CA 1
ATOM 1935 C C . ALA B 1 106 ? 53.099 -19.877 107.577 1.00 29.71 105 ALA B C 1
ATOM 1936 O O . ALA B 1 106 ? 52.505 -20.813 107.036 1.00 29.96 105 ALA B O 1
ATOM 1938 N N . TYR B 1 107 ? 53.823 -19.009 106.885 1.00 26.46 106 TYR B N 1
ATOM 1939 C CA . TYR B 1 107 ? 53.931 -19.062 105.466 1.00 27.14 106 TYR B CA 1
ATOM 1940 C C . TYR B 1 107 ? 54.497 -20.420 104.942 1.00 26.73 106 TYR B C 1
ATOM 1941 O O . TYR B 1 107 ? 54.278 -20.819 103.824 1.00 25.93 106 TYR B O 1
ATOM 1950 N N . LEU B 1 108 ? 55.168 -21.154 105.801 1.00 27.19 107 LEU B N 1
ATOM 1951 C CA . LEU B 1 108 ? 55.782 -22.410 105.395 1.00 28.37 107 LEU B CA 1
ATOM 1952 C C . LEU B 1 108 ? 54.780 -23.538 105.168 1.00 25.99 107 LEU B C 1
ATOM 1953 O O . LEU B 1 108 ? 55.138 -24.544 104.509 1.00 26.25 107 LEU B O 1
ATOM 1958 N N . THR B 1 109 ? 53.557 -23.385 105.702 1.00 24.65 108 THR B N 1
ATOM 1959 C CA . THR B 1 109 ? 52.501 -24.339 105.382 1.00 28.54 108 THR B CA 1
ATOM 1960 C C . THR B 1 109 ? 51.898 -24.066 104.006 1.00 28.23 108 THR B C 1
ATOM 1961 O O . THR B 1 109 ? 51.128 -24.856 103.554 1.00 30.33 108 THR B O 1
ATOM 1965 N N . GLU B 1 110 ? 52.238 -22.961 103.341 1.00 25.47 109 GLU B N 1
ATOM 1966 C CA . GLU B 1 110 ? 51.680 -22.658 101.978 1.00 27.01 109 GLU B CA 1
ATOM 1967 C C . GLU B 1 110 ? 52.688 -22.508 100.842 1.00 27.93 109 GLU B C 1
ATOM 1968 O O . GLU B 1 110 ? 52.323 -22.515 99.625 1.00 26.90 109 GLU B O 1
ATOM 1974 N N . TYR B 1 111 ? 53.949 -22.278 101.216 1.00 26.48 110 TYR B N 1
ATOM 1975 C CA . TYR B 1 111 ? 55.000 -22.022 100.243 1.00 25.30 110 TYR B CA 1
ATOM 1976 C C . TYR B 1 111 ? 56.238 -22.828 100.575 1.00 25.33 110 TYR B C 1
ATOM 1977 O O . TYR B 1 111 ? 56.487 -23.190 101.708 1.00 25.86 110 TYR B O 1
ATOM 1986 N N . CYS B 1 112 ? 57.033 -23.091 99.556 1.00 29.74 111 CYS B N 1
ATOM 1987 C CA . CYS B 1 112 ? 58.313 -23.798 99.776 1.00 30.29 111 CYS B CA 1
ATOM 1988 C C . CYS B 1 112 ? 59.317 -22.861 100.458 1.00 27.66 111 CYS B C 1
ATOM 1989 O O . CYS B 1 112 ? 60.171 -23.329 101.190 1.00 27.70 111 CYS B O 1
ATOM 1992 N N . THR B 1 113 ? 59.249 -21.544 100.222 1.00 27.78 112 THR B N 1
ATOM 1993 C CA . THR B 1 113 ? 60.267 -20.586 100.736 1.00 26.63 112 THR B CA 1
ATOM 1994 C C . THR B 1 113 ? 59.608 -19.269 100.981 1.00 25.38 112 THR B C 1
ATOM 1995 O O . THR B 1 113 ? 58.529 -18.948 100.443 1.00 25.18 112 THR B O 1
ATOM 1999 N N . LYS B 1 114 ? 60.241 -18.456 101.776 1.00 24.78 113 LYS B N 1
ATOM 2000 C CA . LYS B 1 114 ? 59.717 -17.140 102.028 1.00 29.54 113 LYS B CA 1
ATOM 2001 C C . LYS B 1 114 ? 59.699 -16.321 100.685 1.00 27.78 113 LYS B C 1
ATOM 2002 O O . LYS B 1 114 ? 58.799 -15.510 100.463 1.00 28.71 113 LYS B O 1
ATOM 2008 N N . ALA B 1 115 ? 60.675 -16.564 99.817 1.00 25.79 114 ALA B N 1
ATOM 2009 C CA . ALA B 1 115 ? 60.755 -15.891 98.540 1.00 27.09 114 ALA B CA 1
ATOM 2010 C C . ALA B 1 115 ? 59.458 -16.123 97.801 1.00 28.81 114 ALA B C 1
ATOM 2011 O O . ALA B 1 115 ? 58.912 -15.168 97.265 1.00 27.92 114 ALA B O 1
ATOM 2013 N N . HIS B 1 116 ? 58.902 -17.362 97.816 1.00 27.17 115 HIS B N 1
ATOM 2014 C CA . HIS B 1 116 ? 57.724 -17.578 97.038 1.00 27.64 115 HIS B CA 1
ATOM 2015 C C . HIS B 1 116 ? 56.488 -17.042 97.742 1.00 25.29 115 HIS B C 1
ATOM 2016 O O . HIS B 1 116 ? 55.550 -16.629 97.084 1.00 25.41 115 HIS B O 1
ATOM 2023 N N . PHE B 1 117 ? 56.510 -17.004 99.059 1.00 25.80 116 PHE B N 1
ATOM 2024 C CA . PHE B 1 117 ? 55.449 -16.361 99.775 1.00 25.82 116 PHE B CA 1
ATOM 2025 C C . PHE B 1 117 ? 55.345 -14.889 99.335 1.00 25.81 116 PHE B C 1
ATOM 2026 O O . PHE B 1 117 ? 54.245 -14.434 98.989 1.00 24.96 116 PHE B O 1
ATOM 2034 N N . ARG B 1 118 ? 56.481 -14.186 99.304 1.00 26.81 117 ARG B N 1
ATOM 2035 C CA . ARG B 1 118 ? 56.443 -12.793 98.944 1.00 28.61 117 ARG B CA 1
ATOM 2036 C C . ARG B 1 118 ? 56.105 -12.592 97.461 1.00 26.70 117 ARG B C 1
ATOM 2037 O O . ARG B 1 118 ? 55.387 -11.683 97.157 1.00 26.98 117 ARG B O 1
ATOM 2045 N N . CYS B 1 119 ? 56.569 -13.462 96.577 1.00 28.12 118 CYS B N 1
ATOM 2046 C CA . CYS B 1 119 ? 56.256 -13.331 95.136 1.00 29.27 118 CYS B CA 1
ATOM 2047 C C . CYS B 1 119 ? 54.783 -13.530 94.967 1.00 29.86 118 CYS B C 1
ATOM 2048 O O . CYS B 1 119 ? 54.151 -12.870 94.153 1.00 25.61 118 CYS B O 1
ATOM 2051 N N . SER B 1 120 ? 54.217 -14.465 95.781 1.00 26.38 119 SER B N 1
ATOM 2052 C CA . SER B 1 120 ? 52.798 -14.710 95.682 1.00 25.45 119 SER B CA 1
ATOM 2053 C C . SER B 1 120 ? 51.949 -13.524 96.137 1.00 25.48 119 SER B C 1
ATOM 2054 O O . SER B 1 120 ? 51.014 -13.156 95.479 1.00 26.27 119 SER B O 1
ATOM 2057 N N . GLN B 1 121 ? 52.286 -12.946 97.270 1.00 23.79 120 GLN B N 1
ATOM 2058 C CA . GLN B 1 121 ? 51.563 -11.808 97.766 1.00 25.80 120 GLN B CA 1
ATOM 2059 C C . GLN B 1 121 ? 51.655 -10.613 96.738 1.00 26.38 120 GLN B C 1
ATOM 2060 O O . GLN B 1 121 ? 50.692 -9.913 96.470 1.00 28.44 120 GLN B O 1
ATOM 2066 N N . PHE B 1 122 ? 52.826 -10.471 96.157 1.00 27.32 121 PHE B N 1
ATOM 2067 C CA . PHE B 1 122 ? 53.134 -9.343 95.273 1.00 30.04 121 PHE B CA 1
ATOM 2068 C C . PHE B 1 122 ? 52.229 -9.411 94.018 1.00 31.15 121 PHE B C 1
ATOM 2069 O O . PHE B 1 122 ? 51.572 -8.438 93.644 1.00 28.61 121 PHE B O 1
ATOM 2077 N N . TYR B 1 123 ? 52.096 -10.612 93.468 1.00 29.72 122 TYR B N 1
ATOM 2078 C CA . TYR B 1 123 ? 51.170 -10.873 92.425 1.00 30.28 122 TYR B CA 1
ATOM 2079 C C . TYR B 1 123 ? 49.761 -10.596 92.882 1.00 28.58 122 TYR B C 1
ATOM 2080 O O . TYR B 1 123 ? 48.988 -9.873 92.237 1.00 29.17 122 TYR B O 1
ATOM 2089 N N . GLN B 1 124 ? 49.378 -11.212 93.968 1.00 27.33 123 GLN B N 1
ATOM 2090 C CA . GLN B 1 124 ? 47.983 -11.100 94.383 1.00 26.45 123 GLN B CA 1
ATOM 2091 C C . GLN B 1 124 ? 47.572 -9.662 94.629 1.00 27.90 123 GLN B C 1
ATOM 2092 O O . GLN B 1 124 ? 46.453 -9.310 94.303 1.00 27.83 123 GLN B O 1
ATOM 2098 N N . PHE B 1 125 ? 48.447 -8.835 95.207 1.00 26.74 124 PHE B N 1
ATOM 2099 C CA . PHE B 1 125 ? 48.089 -7.485 95.539 1.00 28.80 124 PHE B CA 1
ATOM 2100 C C . PHE B 1 125 ? 47.737 -6.654 94.304 1.00 29.39 124 PHE B C 1
ATOM 2101 O O . PHE B 1 125 ? 47.035 -5.682 94.410 1.00 30.72 124 PHE B O 1
ATOM 2109 N N . GLN B 1 126 ? 48.145 -7.115 93.132 1.00 31.07 125 GLN B N 1
ATOM 2110 C CA . GLN B 1 126 ? 47.902 -6.408 91.863 1.00 33.15 125 GLN B CA 1
ATOM 2111 C C . GLN B 1 126 ? 46.670 -6.906 91.147 1.00 36.25 125 GLN B C 1
ATOM 2112 O O . GLN B 1 126 ? 46.242 -6.353 90.138 1.00 37.74 125 GLN B O 1
ATOM 2118 N N . LEU B 1 127 ? 46.083 -7.968 91.649 1.00 33.32 126 LEU B N 1
ATOM 2119 C CA . LEU B 1 127 ? 44.928 -8.508 90.946 1.00 33.43 126 LEU B CA 1
ATOM 2120 C C . LEU B 1 127 ? 43.737 -7.574 91.168 1.00 37.25 126 LEU B C 1
ATOM 2121 O O . LEU B 1 127 ? 43.571 -6.967 92.230 1.00 34.11 126 LEU B O 1
ATOM 2126 N N . SER B 1 128 ? 42.874 -7.469 90.172 1.00 42.21 127 SER B N 1
ATOM 2127 C CA . SER B 1 128 ? 41.740 -6.596 90.312 1.00 42.19 127 SER B CA 1
ATOM 2128 C C . SER B 1 128 ? 40.620 -7.294 91.090 1.00 43.93 127 SER B C 1
ATOM 2129 O O . SER B 1 128 ? 40.433 -8.488 90.987 1.00 41.70 127 SER B O 1
ATOM 2132 N N . ASP B 1 129 ? 39.849 -6.559 91.873 1.00 47.36 128 ASP B N 1
ATOM 2133 C CA . ASP B 1 129 ? 38.682 -7.185 92.461 1.00 54.54 128 ASP B CA 1
ATOM 2134 C C . ASP B 1 129 ? 37.374 -7.106 91.668 1.00 50.82 128 ASP B C 1
ATOM 2135 O O . ASP B 1 129 ? 36.434 -7.769 92.041 1.00 54.71 128 ASP B O 1
ATOM 2140 N N . GLU B 1 130 ? 37.339 -6.389 90.558 1.00 53.37 129 GLU B N 1
ATOM 2141 C CA . GLU B 1 130 ? 36.229 -6.508 89.608 1.00 53.56 129 GLU B CA 1
ATOM 2142 C C . GLU B 1 130 ? 35.932 -7.992 89.245 1.00 52.39 129 GLU B C 1
ATOM 2143 O O . GLU B 1 130 ? 36.815 -8.732 88.778 1.00 47.77 129 GLU B O 1
ATOM 2149 N N . ALA B 1 131 ? 34.692 -8.425 89.485 1.00 47.37 130 ALA B N 1
ATOM 2150 C CA . ALA B 1 131 ? 34.218 -9.770 89.107 1.00 50.71 130 ALA B CA 1
ATOM 2151 C C . ALA B 1 131 ? 34.486 -10.127 87.636 1.00 47.94 130 ALA B C 1
ATOM 2152 O O . ALA B 1 131 ? 34.430 -9.274 86.738 1.00 49.13 130 ALA B O 1
ATOM 2154 N N . LEU B 1 132 ? 34.852 -11.380 87.416 1.00 49.32 131 LEU B N 1
ATOM 2155 C CA . LEU B 1 132 ? 35.089 -11.878 86.073 1.00 55.40 131 LEU B CA 1
ATOM 2156 C C . LEU B 1 132 ? 33.945 -11.513 85.161 1.00 51.63 131 LEU B C 1
ATOM 2157 O O . LEU B 1 132 ? 34.194 -11.139 84.021 1.00 46.10 131 LEU B O 1
ATOM 2162 N N . PHE B 1 133 ? 32.712 -11.679 85.669 1.00 50.00 132 PHE B N 1
ATOM 2163 C CA . PHE B 1 133 ? 31.505 -11.383 84.917 1.00 52.85 132 PHE B CA 1
ATOM 2164 C C . PHE B 1 133 ? 31.535 -10.006 84.295 1.00 52.28 132 PHE B C 1
ATOM 2165 O O . PHE B 1 133 ? 31.093 -9.883 83.182 1.00 48.78 132 PHE B O 1
ATOM 2173 N N . ALA B 1 134 ? 32.122 -9.007 84.982 1.00 47.36 133 ALA B N 1
ATOM 2174 C CA . ALA B 1 134 ? 32.137 -7.629 84.515 1.00 52.75 133 ALA B CA 1
ATOM 2175 C C . ALA B 1 134 ? 33.303 -7.296 83.614 1.00 55.20 133 ALA B C 1
ATOM 2176 O O . ALA B 1 134 ? 33.353 -6.189 83.067 1.00 54.62 133 ALA B O 1
ATOM 2178 N N . ARG B 1 135 ? 34.249 -8.218 83.459 1.00 49.05 134 ARG B N 1
ATOM 2179 C CA . ARG B 1 135 ? 35.417 -7.934 82.630 1.00 51.23 134 ARG B CA 1
ATOM 2180 C C . ARG B 1 135 ? 35.016 -8.209 81.179 1.00 51.20 134 ARG B C 1
ATOM 2181 O O . ARG B 1 135 ? 35.033 -9.342 80.733 1.00 45.77 134 ARG B O 1
ATOM 2189 N N . VAL B 1 136 ? 34.597 -7.157 80.465 1.00 57.29 135 VAL B N 1
ATOM 2190 C CA . VAL B 1 136 ? 33.932 -7.334 79.180 1.00 52.51 135 VAL B CA 1
ATOM 2191 C C . VAL B 1 136 ? 34.946 -7.771 78.160 1.00 52.05 135 VAL B C 1
ATOM 2192 O O . VAL B 1 136 ? 35.983 -7.141 77.992 1.00 48.49 135 VAL B O 1
ATOM 2196 N N . GLY B 1 137 ? 34.667 -8.906 77.540 1.00 48.88 136 GLY B N 1
ATOM 2197 C CA . GLY B 1 137 ? 35.531 -9.435 76.515 1.00 50.89 136 GLY B CA 1
ATOM 2198 C C . GLY B 1 137 ? 36.751 -10.218 76.986 1.00 47.53 136 GLY B C 1
ATOM 2199 O O . GLY B 1 137 ? 37.634 -10.457 76.169 1.00 43.61 136 GLY B O 1
ATOM 2200 N N . VAL B 1 138 ? 36.839 -10.639 78.263 1.00 49.55 137 VAL B N 1
ATOM 2201 C CA . VAL B 1 138 ? 38.107 -11.283 78.742 1.00 42.53 137 VAL B CA 1
ATOM 2202 C C . VAL B 1 138 ? 38.398 -12.550 78.085 1.00 38.66 137 VAL B C 1
ATOM 2203 O O . VAL B 1 138 ? 39.518 -13.022 78.095 1.00 39.10 137 VAL B O 1
ATOM 2207 N N . HIS B 1 139 ? 37.348 -13.185 77.602 1.00 43.87 138 HIS B N 1
ATOM 2208 C CA . HIS B 1 139 ? 37.483 -14.458 76.922 1.00 46.50 138 HIS B CA 1
ATOM 2209 C C . HIS B 1 139 ? 38.149 -14.401 75.527 1.00 45.36 138 HIS B C 1
ATOM 2210 O O . HIS B 1 139 ? 38.504 -15.437 74.978 1.00 50.61 138 HIS B O 1
ATOM 2217 N N . LEU B 1 140 ? 38.333 -13.195 74.984 1.00 49.58 139 LEU B N 1
ATOM 2218 C CA . LEU B 1 140 ? 38.743 -12.963 73.589 1.00 49.42 139 LEU B CA 1
ATOM 2219 C C . LEU B 1 140 ? 40.209 -12.560 73.425 1.00 52.12 139 LEU B C 1
ATOM 2220 O O . LEU B 1 140 ? 40.766 -11.845 74.267 1.00 48.00 139 LEU B O 1
ATOM 2225 N N . ASP B 1 141 ? 40.789 -12.965 72.292 1.00 52.05 140 ASP B N 1
ATOM 2226 C CA . ASP B 1 141 ? 42.189 -12.735 71.963 1.00 59.55 140 ASP B CA 1
ATOM 2227 C C . ASP B 1 141 ? 42.587 -11.287 72.024 1.00 58.56 140 ASP B C 1
ATOM 2228 O O . ASP B 1 141 ? 43.758 -10.991 72.180 1.00 56.27 140 ASP B O 1
ATOM 2233 N N . ASP B 1 142 ? 41.618 -10.397 71.871 1.00 66.24 141 ASP B N 1
ATOM 2234 C CA . ASP B 1 142 ? 41.866 -8.972 71.739 1.00 73.96 141 ASP B CA 1
ATOM 2235 C C . ASP B 1 142 ? 41.741 -8.205 73.040 1.00 73.88 141 ASP B C 1
ATOM 2236 O O . ASP B 1 142 ? 41.858 -6.982 73.049 1.00 72.69 141 ASP B O 1
ATOM 2241 N N . TYR B 1 143 ? 41.482 -8.894 74.146 1.00 64.29 142 TYR B N 1
ATOM 2242 C CA . TYR B 1 143 ? 41.212 -8.193 75.382 1.00 57.75 142 TYR B CA 1
ATOM 2243 C C . TYR B 1 143 ? 42.439 -7.387 75.830 1.00 54.95 142 TYR B C 1
ATOM 2244 O O . TYR B 1 143 ? 43.569 -7.810 75.639 1.00 54.25 142 TYR B O 1
ATOM 2253 N N . GLU B 1 144 ? 42.191 -6.240 76.428 1.00 50.21 143 GLU B N 1
ATOM 2254 C CA . GLU B 1 144 ? 43.243 -5.376 76.898 1.00 58.63 143 GLU B CA 1
ATOM 2255 C C . GLU B 1 144 ? 43.120 -5.190 78.403 1.00 58.86 143 GLU B C 1
ATOM 2256 O O . GLU B 1 144 ? 42.134 -4.647 78.890 1.00 52.64 143 GLU B O 1
ATOM 2262 N N . PRO B 1 145 ? 44.105 -5.696 79.159 1.00 61.05 144 PRO B N 1
ATOM 2263 C CA . PRO B 1 145 ? 43.983 -5.576 80.613 1.00 59.63 144 PRO B CA 1
ATOM 2264 C C . PRO B 1 145 ? 44.144 -4.108 81.073 1.00 60.24 144 PRO B C 1
ATOM 2265 O O . PRO B 1 145 ? 44.909 -3.368 80.457 1.00 54.77 144 PRO B O 1
ATOM 2269 N N . PRO B 1 146 ? 43.411 -3.690 82.127 1.00 62.57 145 PRO B N 1
ATOM 2270 C CA . PRO B 1 146 ? 43.562 -2.320 82.591 1.00 67.97 145 PRO B CA 1
ATOM 2271 C C . PRO B 1 146 ? 44.995 -1.969 82.992 1.00 72.77 145 PRO B C 1
ATOM 2272 O O . PRO B 1 146 ? 45.391 -0.823 82.851 1.00 79.29 145 PRO B O 1
ATOM 2276 N N . SER B 1 147 ? 45.777 -2.934 83.462 1.00 70.61 146 SER B N 1
ATOM 2277 C CA . SER B 1 147 ? 47.201 -2.686 83.695 1.00 72.17 146 SER B CA 1
ATOM 2278 C C . SER B 1 147 ? 47.994 -3.955 83.448 1.00 67.28 146 SER B C 1
ATOM 2279 O O . SER B 1 147 ? 47.413 -5.035 83.337 1.00 61.35 146 SER B O 1
ATOM 2282 N N . GLU B 1 148 ? 49.310 -3.811 83.314 1.00 60.13 147 GLU B N 1
ATOM 2283 C CA . GLU B 1 148 ? 50.192 -4.948 83.151 1.00 59.99 147 GLU B CA 1
ATOM 2284 C C . GLU B 1 148 ? 50.720 -5.328 84.554 1.00 54.04 147 GLU B C 1
ATOM 2285 O O . GLU B 1 148 ? 51.168 -4.456 85.284 1.00 52.29 147 GLU B O 1
ATOM 2291 N N . ILE B 1 149 ? 50.677 -6.611 84.910 1.00 50.30 148 ILE B N 1
ATOM 2292 C CA . ILE B 1 149 ? 51.031 -7.050 86.268 1.00 49.02 148 ILE B CA 1
ATOM 2293 C C . ILE B 1 149 ? 52.517 -7.188 86.305 1.00 42.24 148 ILE B C 1
ATOM 2294 O O . ILE B 1 149 ? 53.038 -7.730 85.380 1.00 37.75 148 ILE B O 1
ATOM 2299 N N . GLN B 1 150 ? 53.198 -6.790 87.378 1.00 36.83 149 GLN B N 1
ATOM 2300 C CA . GLN B 1 150 ? 54.609 -7.087 87.496 1.00 36.68 149 GLN B CA 1
ATOM 2301 C C . GLN B 1 150 ? 54.880 -8.268 88.433 1.00 38.34 149 GLN B C 1
ATOM 2302 O O . GLN B 1 150 ? 54.215 -8.407 89.447 1.00 34.22 149 GLN B O 1
ATOM 2308 N N . LEU B 1 151 ? 55.841 -9.142 88.104 1.00 37.77 150 LEU B N 1
ATOM 2309 C CA . LEU B 1 151 ? 56.252 -10.186 89.087 1.00 36.49 150 LEU B CA 1
ATOM 2310 C C . LEU B 1 151 ? 57.457 -9.695 89.843 1.00 37.18 150 LEU B C 1
ATOM 2311 O O . LEU B 1 151 ? 58.378 -9.037 89.313 1.00 35.11 150 LEU B O 1
ATOM 2316 N N . LEU B 1 152 ? 57.491 -10.058 91.091 1.00 34.42 151 LEU B N 1
ATOM 2317 C CA . LEU B 1 152 ? 58.574 -9.678 91.964 1.00 39.55 151 LEU B CA 1
ATOM 2318 C C . LEU B 1 152 ? 59.932 -10.260 91.451 1.00 44.88 151 LEU B C 1
ATOM 2319 O O . LEU B 1 152 ? 60.931 -9.618 91.579 1.00 48.25 151 LEU B O 1
ATOM 2324 N N . GLU B 1 153 ? 59.891 -11.452 90.864 1.00 46.23 152 GLU B N 1
ATOM 2325 C CA . GLU B 1 153 ? 61.029 -12.181 90.279 1.00 57.96 152 GLU B CA 1
ATOM 2326 C C . GLU B 1 153 ? 61.709 -11.500 89.074 1.00 61.54 152 GLU B C 1
ATOM 2327 O O . GLU B 1 153 ? 62.842 -11.806 88.756 1.00 56.68 152 GLU B O 1
ATOM 2333 N N . GLU B 1 154 ? 60.989 -10.703 88.310 1.00 60.94 153 GLU B N 1
ATOM 2334 C CA . GLU B 1 154 ? 61.501 -10.390 86.990 1.00 61.90 153 GLU B CA 1
ATOM 2335 C C . GLU B 1 154 ? 62.420 -9.194 87.039 1.00 66.02 153 GLU B C 1
ATOM 2336 O O . GLU B 1 154 ? 62.325 -8.374 87.941 1.00 59.54 153 GLU B O 1
ATOM 2342 N N . VAL B 1 155 ? 63.279 -9.075 86.040 1.00 66.86 154 VAL B N 1
ATOM 2343 C CA . VAL B 1 155 ? 64.448 -8.223 86.182 1.00 79.52 154 VAL B CA 1
ATOM 2344 C C . VAL B 1 155 ? 64.186 -6.741 85.820 1.00 77.37 154 VAL B C 1
ATOM 2345 O O . VAL B 1 155 ? 63.521 -6.427 84.827 1.00 78.27 154 VAL B O 1
#

Radius of gyration: 21.68 Å; Cα contacts (8 Å, |Δi|>4): 400; chains: 2; bounding box: 44×54×53 Å

Nearest PDB structures (foldseek):
  4m3o-assembly2_B  TM=1.007E+00  e=4.531E-25  Kluyveromyces lactis NRRL Y-1140
  4m3o-assembly1_A  TM=9.888E-01  e=1.356E-21  Kluyveromyces lactis NRRL Y-1140
  4fc8-assembly2_B  TM=9.974E-01  e=6.113E-20  Kluyveromyces lactis NRRL Y-1140
  4fc8-assembly1_A  TM=9.988E-01  e=3.719E-20  Kluyveromyces lactis NRRL Y-1140
  5c2y-assembly3_A  TM=9.355E-01  e=6.356E-14  Saccharomyces cerevisiae

Secondary structure (DSSP, 8-state):
-EE-HHHHIIIIIGGGTT-SS--HHHHHHHHHHHHHHHHHSEE-SHHHHHHHGGG--HHHHHHHHHHHHHTT--SSTT--S--SSPPPTT---GGGGT-SSHHHHHHHHHHHHTS--S-GGGSTTTTSTT---SS------GGG-/--B-HHHHIIIIIGGGTT-SS--HHHHHHHHHHHHHHHTTS-B-SHHHHHHHGGG--HHHHHHHHHHHHHTT--SSTT--S--S---TTGGGGT-SSHHHHHHHHHHHHHS--S-GGGSTTTTSTT---SSPPPPTT--